Protein AF-A0AA51EP86-F1 (afdb_monomer)

Organism: NCBI:txid2823052

pLDDT: mean 79.82, std 19.87, range [25.95, 97.38]

Solvent-accessible surface area (backbone atoms only — not comparable to full-atom values): 17433 Å² total; per-residue (Å²): 117,102,74,40,82,78,56,56,79,73,58,92,72,87,81,91,79,86,80,82,91,76,90,83,86,83,76,76,84,73,65,80,90,56,87,48,70,68,58,53,51,51,50,51,43,49,57,48,50,49,53,50,56,49,59,77,41,32,66,65,36,54,75,68,70,50,86,77,87,75,84,53,70,68,63,64,53,72,52,47,60,60,34,53,50,54,54,34,61,76,40,40,89,84,28,48,86,55,44,58,62,43,51,53,46,37,46,72,77,40,43,40,77,57,44,67,71,78,66,61,57,66,68,73,80,59,85,76,84,69,78,84,59,93,61,85,85,45,75,65,57,51,50,58,22,52,75,34,28,65,85,40,46,64,56,30,42,50,54,40,53,32,52,61,73,47,56,46,76,78,46,46,87,48,46,68,66,58,35,59,45,53,64,56,56,57,40,92,68,39,54,69,67,48,37,42,43,50,39,53,43,51,52,46,42,44,45,42,44,40,65,58,50,45,43,50,42,48,53,44,35,41,63,68,82,79,80,76,65,75,94,75,78,67,48,72,66,55,34,40,76,40,34,68,59,62,71,59,39,47,75,56,38,85,76,33,68,47,57,33,53,52,49,52,52,48,34,52,28,27,47,42,40,25,53,51,48,53,56,48,51,50,54,75,53,63,83,74,75,77,80,125

Structure (mmCIF, N/CA/C/O backbone):
data_AF-A0AA51EP86-F1
#
_entry.id   AF-A0AA51EP86-F1
#
loop_
_atom_site.group_PDB
_atom_site.id
_atom_site.type_symbol
_atom_site.label_atom_id
_atom_site.label_alt_id
_atom_site.label_comp_id
_atom_site.label_asym_id
_atom_site.label_entity_id
_atom_site.label_seq_id
_atom_site.pdbx_PDB_ins_code
_atom_site.Cartn_x
_atom_site.Cartn_y
_atom_site.Cartn_z
_atom_site.occupancy
_atom_site.B_iso_or_equiv
_atom_site.auth_seq_id
_atom_site.auth_comp_id
_atom_site.auth_asym_id
_atom_site.auth_atom_id
_atom_site.pdbx_PDB_model_num
ATOM 1 N N . PHE A 1 1 ? 14.111 -9.275 3.106 1.00 39.66 1 PHE A N 1
ATOM 2 C CA . PHE A 1 1 ? 15.388 -8.956 3.770 1.00 39.66 1 PHE A CA 1
ATOM 3 C C . PHE A 1 1 ? 15.123 -8.524 5.219 1.00 39.66 1 PHE A C 1
ATOM 5 O O . PHE A 1 1 ? 14.351 -7.599 5.404 1.00 39.66 1 PHE A O 1
ATOM 12 N N . ARG A 1 2 ? 15.764 -9.108 6.254 1.00 25.95 2 ARG A N 1
ATOM 13 C CA . ARG A 1 2 ? 15.903 -8.406 7.565 1.00 25.95 2 ARG A CA 1
ATOM 14 C C . ARG A 1 2 ? 16.890 -7.220 7.482 1.00 25.95 2 ARG A C 1
ATOM 16 O O . ARG A 1 2 ? 16.994 -6.437 8.409 1.00 25.95 2 ARG A O 1
ATOM 23 N N . ASN A 1 3 ? 17.551 -7.108 6.324 1.00 31.75 3 ASN A N 1
ATOM 24 C CA . ASN A 1 3 ? 18.664 -6.231 5.977 1.00 31.75 3 ASN A CA 1
ATOM 25 C C . ASN A 1 3 ? 18.381 -5.481 4.659 1.00 31.75 3 ASN A C 1
ATOM 27 O O . ASN A 1 3 ? 19.202 -5.523 3.744 1.00 31.75 3 ASN A O 1
ATOM 31 N N . SER A 1 4 ? 17.190 -4.902 4.471 1.00 34.88 4 SER A N 1
ATOM 32 C CA . SER A 1 4 ? 16.985 -4.058 3.286 1.00 34.88 4 SER A CA 1
ATOM 33 C C . SER A 1 4 ? 17.733 -2.750 3.523 1.00 34.88 4 SER A C 1
ATOM 35 O O . SER A 1 4 ? 17.598 -2.147 4.584 1.00 34.88 4 SER A O 1
ATOM 37 N N . ILE A 1 5 ? 18.516 -2.310 2.545 1.00 41.78 5 ILE A N 1
ATOM 38 C CA . ILE A 1 5 ? 19.328 -1.077 2.552 1.00 41.78 5 ILE A CA 1
ATOM 39 C C . ILE A 1 5 ? 18.456 0.173 2.820 1.00 41.78 5 ILE A C 1
ATOM 41 O O . ILE A 1 5 ? 18.944 1.221 3.226 1.00 41.78 5 ILE A O 1
ATOM 45 N N . PHE A 1 6 ? 17.137 0.037 2.655 1.00 42.62 6 PHE A N 1
ATOM 46 C CA . PHE A 1 6 ? 16.134 1.045 2.985 1.00 42.62 6 PHE A CA 1
ATOM 47 C C . PHE A 1 6 ? 15.667 1.020 4.447 1.00 42.62 6 PHE A C 1
ATOM 49 O O . PHE A 1 6 ? 15.165 2.030 4.915 1.00 42.62 6 PHE A O 1
ATOM 56 N N . GLY A 1 7 ? 15.840 -0.092 5.170 1.00 40.03 7 GLY A N 1
ATOM 57 C CA . GLY A 1 7 ? 15.556 -0.210 6.605 1.00 40.03 7 GLY A CA 1
ATOM 58 C C . GLY A 1 7 ? 16.718 0.239 7.494 1.00 40.03 7 GLY A C 1
ATOM 59 O O . GLY A 1 7 ? 16.484 0.762 8.574 1.00 40.03 7 GLY A O 1
ATOM 60 N N . VAL A 1 8 ? 17.967 0.110 7.030 1.00 40.41 8 VAL A N 1
ATOM 61 C CA . VAL A 1 8 ? 19.151 0.498 7.827 1.00 40.41 8 VAL A CA 1
ATOM 62 C C . VAL A 1 8 ? 19.235 2.018 8.028 1.00 40.41 8 VAL A C 1
ATOM 64 O O . VAL A 1 8 ? 19.692 2.471 9.068 1.00 40.41 8 VAL A O 1
ATOM 67 N N . ASN A 1 9 ? 18.689 2.817 7.104 1.00 39.72 9 ASN A N 1
ATOM 68 C CA . ASN A 1 9 ? 18.570 4.272 7.285 1.00 39.72 9 ASN A CA 1
ATOM 69 C C . ASN A 1 9 ? 17.486 4.697 8.294 1.00 39.72 9 ASN A C 1
ATOM 71 O O . ASN A 1 9 ? 17.332 5.890 8.538 1.00 39.72 9 ASN A O 1
ATOM 75 N N . PHE A 1 10 ? 16.739 3.751 8.874 1.00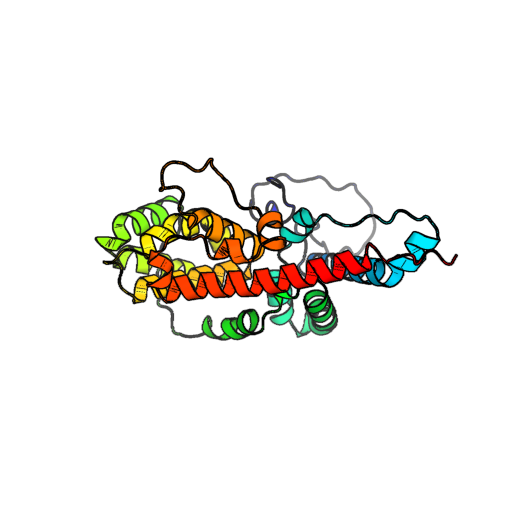 41.88 10 PHE A N 1
ATOM 76 C CA . PHE A 1 10 ? 15.786 4.020 9.955 1.00 41.88 10 PHE A CA 1
ATOM 77 C C . PHE A 1 10 ? 16.325 3.674 11.349 1.00 41.88 10 PHE A C 1
ATOM 79 O O . PHE A 1 10 ? 15.724 4.099 12.332 1.00 41.88 10 PHE A O 1
ATOM 86 N N . ASP A 1 11 ? 17.470 2.991 11.450 1.00 34.19 11 ASP A N 1
ATOM 87 C CA . ASP A 1 11 ? 18.153 2.726 12.719 1.00 34.19 11 ASP A CA 1
ATOM 88 C C . ASP A 1 11 ? 19.407 3.601 12.828 1.00 34.19 11 ASP A C 1
ATOM 90 O O . ASP A 1 11 ? 20.524 3.215 12.485 1.00 34.19 11 ASP A O 1
ATOM 94 N N . SER A 1 12 ? 19.232 4.813 13.350 1.00 36.53 12 SER A N 1
ATOM 95 C CA . SER A 1 12 ? 20.344 5.642 13.806 1.00 36.53 12 SER A CA 1
ATOM 96 C C . SER A 1 12 ? 20.943 5.059 15.092 1.00 36.53 12 SER A C 1
ATOM 98 O O . SER A 1 12 ? 20.634 5.526 16.187 1.00 36.53 12 SER A O 1
ATOM 100 N N . GLN A 1 13 ? 21.815 4.055 14.964 1.00 32.75 13 GLN A N 1
ATOM 101 C CA . GLN A 1 13 ? 22.846 3.746 15.961 1.00 32.75 13 GLN A CA 1
ATOM 102 C C . GLN A 1 13 ? 24.184 3.393 15.291 1.00 32.75 13 GLN A C 1
ATOM 104 O O . GLN A 1 13 ? 24.481 2.243 14.988 1.00 32.75 13 GLN A O 1
ATOM 109 N N . ASN A 1 14 ? 24.979 4.449 15.094 1.00 35.31 14 ASN A N 1
ATOM 110 C CA . ASN A 1 14 ? 26.441 4.539 15.142 1.00 35.31 14 ASN A CA 1
ATOM 111 C C . ASN A 1 14 ? 27.276 3.278 14.858 1.00 35.31 14 ASN A C 1
ATOM 113 O O . ASN A 1 14 ? 27.411 2.406 15.718 1.00 35.31 14 ASN A O 1
ATOM 117 N N . LYS A 1 15 ? 28.059 3.338 13.773 1.00 28.86 15 LYS A N 1
ATOM 118 C CA . LYS A 1 15 ? 29.499 3.020 13.802 1.00 28.86 15 LYS A CA 1
ATOM 119 C C . LYS A 1 15 ? 30.215 3.721 12.634 1.00 28.86 15 LYS A C 1
ATOM 121 O O . LYS A 1 15 ? 29.783 3.525 11.503 1.00 28.86 15 LYS A O 1
ATOM 126 N N . PRO A 1 16 ? 31.282 4.503 12.884 1.00 32.38 16 PRO A N 1
ATOM 127 C CA . PRO A 1 16 ? 31.972 5.234 11.829 1.00 32.38 16 PRO A CA 1
ATOM 128 C C . PRO A 1 16 ? 32.864 4.286 11.023 1.00 32.38 16 PRO A C 1
ATOM 130 O O . PRO A 1 16 ? 33.564 3.443 11.592 1.00 32.38 16 PRO A O 1
ATOM 133 N N . PHE A 1 17 ? 32.843 4.438 9.702 1.00 33.09 17 PHE A N 1
ATOM 134 C CA . PHE A 1 17 ? 33.783 3.790 8.792 1.00 33.09 17 PHE A CA 1
ATOM 135 C C . PHE A 1 17 ? 34.845 4.826 8.402 1.00 33.09 17 PHE A C 1
ATOM 137 O O . PHE A 1 17 ? 34.526 5.881 7.867 1.00 33.09 17 PHE A O 1
ATOM 144 N N . THR A 1 18 ? 36.112 4.559 8.711 1.00 31.05 18 THR A N 1
ATOM 145 C CA . THR A 1 18 ? 37.247 5.438 8.378 1.00 31.05 18 THR A CA 1
ATOM 146 C C . THR A 1 18 ? 37.455 5.527 6.859 1.00 31.05 18 THR A C 1
ATOM 148 O O . THR A 1 18 ? 37.637 4.472 6.240 1.00 31.05 18 THR A O 1
ATOM 151 N N . PRO A 1 19 ? 37.479 6.728 6.244 1.00 34.78 19 PRO A N 1
ATOM 152 C CA . PRO A 1 19 ? 37.836 6.878 4.841 1.00 34.78 19 PRO A CA 1
ATOM 153 C C . PRO A 1 19 ? 39.361 6.900 4.663 1.00 34.78 19 PRO A C 1
ATOM 155 O O . PRO A 1 19 ? 40.109 7.377 5.513 1.00 34.78 19 PRO A O 1
ATOM 158 N N . MET A 1 20 ? 39.802 6.337 3.541 1.00 34.44 20 MET A N 1
ATOM 159 C CA . MET A 1 20 ? 41.185 6.319 3.072 1.00 34.44 20 MET A CA 1
ATOM 160 C C . MET A 1 20 ? 41.547 7.706 2.520 1.00 34.44 20 MET A C 1
ATOM 162 O O . MET A 1 20 ? 40.785 8.267 1.736 1.00 34.44 20 MET A O 1
ATOM 166 N N . GLU A 1 21 ? 42.681 8.251 2.964 1.00 33.03 21 GLU A N 1
ATOM 167 C CA . GLU A 1 21 ? 43.171 9.589 2.617 1.00 33.03 21 GLU A CA 1
ATOM 168 C C . GLU A 1 21 ? 43.456 9.725 1.113 1.00 33.03 21 GLU A C 1
ATOM 170 O O . GLU A 1 21 ? 44.197 8.931 0.530 1.00 33.03 21 GLU A O 1
ATOM 175 N N . THR A 1 22 ? 42.907 10.772 0.497 1.00 33.88 22 THR A N 1
ATOM 176 C CA . THR A 1 22 ? 43.368 11.298 -0.792 1.00 33.88 22 THR A CA 1
ATOM 177 C C . THR A 1 22 ? 43.429 12.820 -0.708 1.00 33.88 22 THR A C 1
ATOM 179 O O . THR A 1 22 ? 42.400 13.467 -0.523 1.00 33.88 22 THR A O 1
ATOM 182 N N . ASP A 1 23 ? 44.643 13.356 -0.833 1.00 32.59 23 ASP A N 1
ATOM 183 C CA . ASP A 1 23 ? 44.966 14.784 -0.900 1.00 32.59 23 ASP A CA 1
ATOM 184 C C . ASP A 1 23 ? 44.356 15.472 -2.135 1.00 32.59 23 ASP A C 1
ATOM 186 O O . ASP A 1 23 ? 44.403 14.925 -3.239 1.00 32.59 23 ASP A O 1
ATOM 190 N N . GLY A 1 24 ? 43.902 16.723 -1.965 1.00 33.19 24 GLY A N 1
ATOM 191 C CA . GLY A 1 24 ? 43.860 17.716 -3.050 1.00 33.19 24 GLY A CA 1
ATOM 192 C C . GLY A 1 24 ? 42.510 18.378 -3.356 1.00 33.19 24 GLY A C 1
ATOM 193 O O . GLY A 1 24 ? 41.849 18.011 -4.318 1.00 33.19 24 GLY A O 1
ATOM 194 N N . ASP A 1 25 ? 42.196 19.414 -2.571 1.00 35.78 25 ASP A N 1
ATOM 195 C CA . ASP A 1 25 ? 41.440 20.646 -2.864 1.00 35.78 25 ASP A CA 1
ATOM 196 C C . ASP A 1 25 ? 40.011 20.631 -3.459 1.00 35.78 25 ASP A C 1
ATOM 198 O O . ASP A 1 25 ? 39.740 20.263 -4.601 1.00 35.78 25 ASP A O 1
ATOM 202 N N . SER A 1 26 ? 39.118 21.269 -2.682 1.00 40.50 26 SER A N 1
ATOM 203 C CA . SER A 1 26 ? 37.716 21.654 -2.943 1.00 40.50 26 SER A CA 1
ATOM 204 C C . SER A 1 26 ? 36.649 20.553 -2.861 1.00 40.50 26 SER A C 1
ATOM 206 O O . SER A 1 26 ? 35.668 20.552 -3.607 1.00 40.50 26 SER A O 1
ATOM 208 N N . SER A 1 27 ? 36.767 19.643 -1.892 1.00 34.41 27 SER A N 1
ATOM 209 C CA . SER A 1 27 ? 35.677 18.727 -1.554 1.00 34.41 27 SER A CA 1
ATOM 210 C C . SER A 1 27 ? 34.561 19.476 -0.821 1.00 34.41 27 SER A C 1
ATOM 212 O O . SER A 1 27 ? 34.662 19.831 0.350 1.00 34.41 27 SER A O 1
ATOM 214 N N . THR A 1 28 ? 33.448 19.703 -1.517 1.00 38.06 28 THR A N 1
ATOM 215 C CA . THR A 1 28 ? 32.155 19.740 -0.831 1.00 38.06 28 THR A CA 1
ATOM 216 C C . THR A 1 28 ? 32.044 18.414 -0.084 1.00 38.06 28 THR A C 1
ATOM 218 O O . THR A 1 28 ? 32.035 17.363 -0.720 1.00 38.06 28 THR A O 1
ATOM 221 N N . ASP A 1 29 ? 32.056 18.449 1.250 1.00 35.62 29 ASP A N 1
ATOM 222 C CA . ASP A 1 29 ? 31.910 17.261 2.094 1.00 35.62 29 ASP A CA 1
ATOM 223 C C . ASP A 1 29 ? 30.507 16.676 1.889 1.00 35.62 29 ASP A C 1
ATOM 225 O O . ASP A 1 29 ? 29.562 16.925 2.638 1.00 35.62 29 ASP A O 1
ATOM 229 N N . VAL A 1 30 ? 30.340 15.920 0.805 1.00 47.91 30 VAL A N 1
ATOM 230 C CA . VAL A 1 30 ? 29.177 15.074 0.589 1.00 47.91 30 VAL A CA 1
ATOM 231 C C . VAL A 1 30 ? 29.313 13.959 1.607 1.00 47.91 30 VAL A C 1
ATOM 233 O O . VAL A 1 30 ? 30.104 13.040 1.426 1.00 47.91 30 VAL A O 1
ATOM 236 N N . ASN A 1 31 ? 28.572 14.065 2.705 1.00 44.50 31 ASN A N 1
ATOM 237 C CA . ASN A 1 31 ? 28.502 13.016 3.707 1.00 44.50 31 ASN A CA 1
ATOM 238 C C . ASN A 1 31 ? 27.957 11.730 3.048 1.00 44.50 31 ASN A C 1
ATOM 240 O O . ASN A 1 31 ? 26.757 11.600 2.809 1.00 44.50 31 ASN A O 1
ATOM 244 N N . ILE A 1 32 ? 28.861 10.807 2.696 1.00 55.47 32 ILE A N 1
ATOM 245 C CA . ILE A 1 32 ? 28.579 9.550 1.977 1.00 55.47 32 ILE A CA 1
ATOM 246 C C . ILE A 1 32 ? 27.744 8.591 2.848 1.00 55.47 32 ILE A C 1
ATOM 248 O O . ILE A 1 32 ? 27.170 7.629 2.340 1.00 55.47 32 ILE A O 1
ATOM 252 N N . GLU A 1 33 ? 27.633 8.846 4.156 1.00 56.72 33 GLU A N 1
ATOM 253 C CA . GLU A 1 33 ? 26.958 7.943 5.091 1.00 56.72 33 GLU A CA 1
ATOM 254 C C . GLU A 1 33 ? 25.429 7.940 4.944 1.00 56.72 33 GLU A C 1
ATOM 256 O O . GLU A 1 33 ? 24.790 6.975 5.360 1.00 56.72 33 GLU A O 1
ATOM 261 N N . GLN A 1 34 ? 24.827 8.961 4.315 1.00 60.88 34 GLN A N 1
ATOM 262 C CA . GLN A 1 34 ? 23.384 8.994 4.059 1.00 60.88 34 GLN A CA 1
ATOM 263 C C . GLN A 1 34 ? 23.074 9.108 2.561 1.00 60.88 34 GLN A C 1
ATOM 265 O O . GLN A 1 34 ? 23.430 10.102 1.923 1.00 60.88 34 GLN A O 1
ATOM 270 N N . PRO A 1 35 ? 22.368 8.126 1.967 1.00 75.62 35 PRO A N 1
ATOM 271 C CA . PRO A 1 35 ? 22.015 8.186 0.558 1.00 75.62 35 PRO A CA 1
ATOM 272 C C . PRO A 1 35 ? 21.048 9.345 0.313 1.00 75.62 35 PRO A C 1
ATOM 274 O O . PRO A 1 35 ? 19.911 9.335 0.788 1.00 75.62 35 PRO A O 1
ATOM 277 N N . THR A 1 36 ? 21.488 10.332 -0.465 1.00 87.38 36 THR A N 1
ATOM 278 C CA . THR A 1 36 ? 20.674 11.490 -0.851 1.00 87.38 36 THR A CA 1
ATOM 279 C C . THR A 1 36 ? 19.445 11.068 -1.658 1.00 87.38 36 THR A C 1
ATOM 281 O O . THR A 1 36 ? 19.483 10.080 -2.395 1.00 87.38 36 THR A O 1
ATOM 284 N N . LEU A 1 37 ? 18.368 11.858 -1.603 1.00 87.06 37 LEU A N 1
ATOM 285 C CA . LEU A 1 37 ? 17.172 11.630 -2.424 1.00 87.06 37 LEU A CA 1
ATOM 286 C C . LEU A 1 37 ? 17.515 11.484 -3.917 1.00 87.06 37 LEU A C 1
ATOM 288 O O . LEU A 1 37 ? 17.005 10.584 -4.578 1.00 87.06 37 LEU A O 1
ATOM 292 N N . ALA A 1 38 ? 18.427 12.315 -4.428 1.00 89.31 38 ALA A N 1
ATOM 293 C CA . ALA A 1 38 ? 18.900 12.243 -5.806 1.00 89.31 38 ALA A CA 1
ATOM 294 C C . ALA A 1 38 ? 19.512 10.873 -6.143 1.00 89.31 38 ALA A C 1
ATOM 296 O O . ALA A 1 38 ? 19.149 10.272 -7.153 1.00 89.31 38 ALA A O 1
ATOM 297 N N . SER A 1 39 ? 20.393 10.342 -5.287 1.00 91.31 39 SER A N 1
ATOM 298 C CA . SER A 1 39 ? 21.011 9.028 -5.516 1.00 91.31 39 SER A CA 1
ATOM 299 C C . SER A 1 39 ? 19.982 7.892 -5.491 1.00 91.31 39 SER A C 1
ATOM 301 O O . SER A 1 39 ? 20.027 6.998 -6.336 1.00 91.31 39 SER A O 1
ATOM 303 N N . GLN A 1 40 ? 18.999 7.964 -4.589 1.00 91.25 40 GLN A N 1
ATOM 304 C CA . GLN A 1 40 ? 17.903 6.996 -4.513 1.00 91.25 40 GLN A CA 1
ATOM 305 C C . GLN A 1 40 ? 17.005 7.056 -5.758 1.00 91.25 40 GLN A C 1
ATOM 307 O O . GLN A 1 40 ? 16.678 6.017 -6.330 1.00 91.25 40 GLN A O 1
ATOM 312 N N . LEU A 1 41 ? 16.647 8.256 -6.224 1.00 91.19 41 LEU A N 1
ATOM 313 C CA . LEU A 1 41 ? 15.845 8.444 -7.436 1.00 91.19 41 LEU A CA 1
ATOM 314 C C . LEU A 1 41 ? 16.573 7.960 -8.692 1.00 91.19 41 LEU A C 1
ATOM 316 O O . LEU A 1 41 ? 15.965 7.294 -9.528 1.00 91.19 41 LEU A O 1
ATOM 320 N N . LEU A 1 42 ? 17.871 8.247 -8.815 1.00 92.81 42 LEU A N 1
ATOM 321 C CA . LEU A 1 42 ? 18.693 7.776 -9.931 1.00 92.81 42 LEU A CA 1
ATOM 322 C C . LEU A 1 42 ? 18.842 6.254 -9.924 1.00 92.81 42 LEU A C 1
ATOM 324 O O . LEU A 1 42 ? 18.771 5.632 -10.983 1.00 92.81 42 LEU A O 1
ATOM 328 N N . LEU A 1 43 ? 18.989 5.639 -8.747 1.00 92.62 43 LEU A N 1
ATOM 329 C CA . LEU A 1 43 ? 19.015 4.185 -8.619 1.00 92.62 43 LEU A CA 1
ATOM 330 C C . LEU A 1 43 ? 17.684 3.564 -9.060 1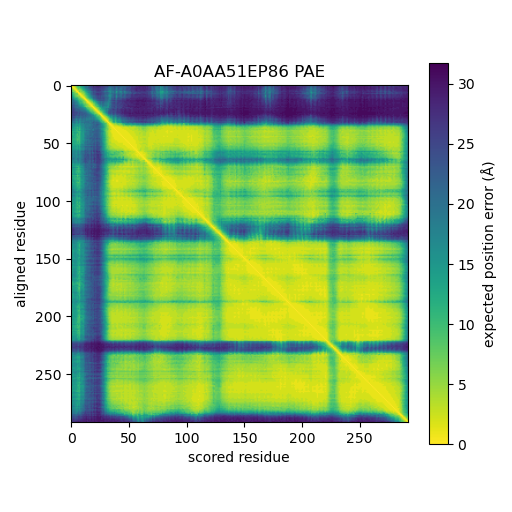.00 92.62 43 LEU A C 1
ATOM 332 O O . LEU A 1 43 ? 17.686 2.609 -9.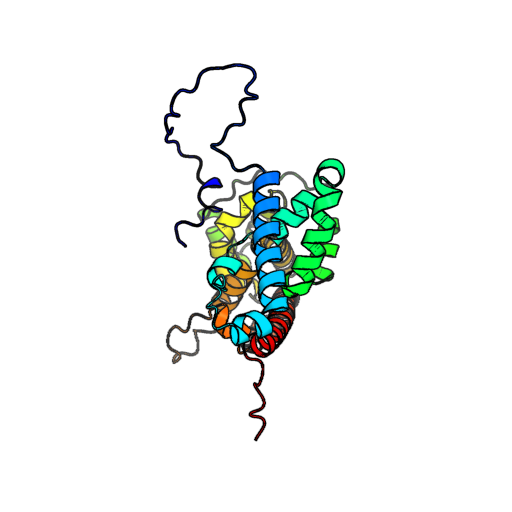834 1.00 92.62 43 LEU A O 1
ATOM 336 N N . ILE A 1 44 ? 16.548 4.110 -8.613 1.00 92.06 44 ILE A N 1
ATOM 337 C CA . ILE A 1 44 ? 15.228 3.648 -9.065 1.00 92.06 44 ILE A CA 1
ATOM 338 C C . ILE A 1 44 ? 15.087 3.826 -10.575 1.00 92.06 44 ILE A C 1
ATOM 340 O O . ILE A 1 44 ? 14.669 2.891 -11.254 1.00 92.06 44 ILE A O 1
ATOM 344 N N . TYR A 1 45 ? 15.479 4.980 -11.114 1.00 93.81 45 TYR A N 1
ATOM 345 C CA . TYR A 1 45 ? 15.443 5.229 -12.551 1.00 93.81 45 TYR A CA 1
ATOM 346 C C . TYR A 1 45 ? 16.251 4.184 -13.314 1.00 93.81 45 TYR A C 1
ATOM 348 O O . TYR A 1 45 ? 15.729 3.574 -14.240 1.00 93.81 45 TYR A O 1
ATOM 356 N N . TYR A 1 46 ? 17.482 3.917 -12.878 1.00 94.69 46 TYR A N 1
ATOM 357 C CA . TYR A 1 46 ? 18.336 2.893 -13.465 1.00 94.69 46 TYR A CA 1
ATOM 358 C C . TYR A 1 46 ? 17.682 1.507 -13.432 1.00 94.69 46 TYR A C 1
ATOM 360 O O . TYR A 1 46 ? 17.644 0.832 -14.456 1.00 94.69 46 TYR A O 1
ATOM 368 N N . LEU A 1 47 ? 17.141 1.085 -12.285 1.00 93.25 47 LEU A N 1
ATOM 369 C CA . LEU A 1 47 ? 16.518 -0.234 -12.139 1.00 93.25 47 LEU A CA 1
ATOM 370 C C . LEU A 1 47 ? 15.300 -0.395 -13.054 1.00 93.25 47 LEU A C 1
ATOM 372 O O . LEU A 1 47 ? 15.152 -1.427 -13.708 1.00 93.25 47 LEU A O 1
ATOM 376 N N . LEU A 1 48 ? 14.438 0.622 -13.113 1.00 91.56 48 LEU A N 1
ATOM 377 C CA . LEU A 1 48 ? 13.250 0.599 -13.963 1.00 91.56 48 LEU A CA 1
ATOM 378 C C . LEU A 1 48 ? 13.616 0.655 -15.447 1.00 91.56 48 LEU A C 1
ATOM 380 O O . LEU A 1 48 ? 13.092 -0.117 -16.241 1.00 91.56 48 LEU A O 1
ATOM 384 N N . PHE A 1 49 ? 14.544 1.536 -15.811 1.00 93.38 49 PHE A N 1
ATOM 385 C CA . PHE A 1 49 ? 15.009 1.684 -17.185 1.00 93.38 49 PHE A CA 1
ATOM 386 C C . PHE A 1 49 ? 15.742 0.431 -17.678 1.00 93.38 49 PHE A C 1
ATOM 388 O O . PHE A 1 49 ? 15.587 0.032 -18.828 1.00 93.38 49 PHE A O 1
ATOM 395 N N . TYR A 1 50 ? 16.501 -0.235 -16.804 1.00 92.75 50 TYR A N 1
ATOM 396 C CA . TYR A 1 50 ? 17.118 -1.520 -17.112 1.00 92.75 50 TYR A CA 1
ATOM 397 C C . TYR A 1 50 ? 16.072 -2.576 -17.477 1.00 92.75 50 TYR A C 1
ATOM 399 O O . TYR A 1 50 ? 16.237 -3.274 -18.476 1.00 92.75 50 TYR A O 1
ATOM 407 N N . GLU A 1 51 ? 14.993 -2.688 -16.696 1.00 89.19 51 GLU A N 1
ATOM 408 C CA . GLU A 1 51 ? 13.903 -3.622 -16.997 1.00 89.19 51 GLU A CA 1
ATOM 409 C C . GLU A 1 51 ? 13.192 -3.269 -18.314 1.00 89.19 51 GLU A C 1
ATOM 411 O O . GLU A 1 51 ? 12.889 -4.177 -19.088 1.00 89.19 51 GLU A O 1
ATOM 416 N N . ASP A 1 52 ? 13.004 -1.982 -18.616 1.00 90.69 52 ASP A N 1
ATOM 417 C CA . ASP A 1 52 ? 12.441 -1.509 -19.891 1.00 90.69 52 ASP A CA 1
ATOM 418 C C . ASP A 1 52 ? 13.289 -1.956 -21.087 1.00 90.69 52 ASP A C 1
ATOM 420 O O . ASP A 1 52 ? 12.817 -2.656 -21.987 1.00 90.69 52 ASP A O 1
ATOM 424 N N . VAL A 1 53 ? 14.587 -1.641 -21.053 1.00 90.69 53 VAL A N 1
ATOM 425 C CA . VAL A 1 53 ? 15.533 -1.996 -22.119 1.00 90.69 53 VAL A CA 1
ATOM 426 C C . VAL A 1 53 ? 15.671 -3.513 -22.249 1.00 90.69 53 VAL A C 1
ATOM 428 O O . VAL A 1 53 ? 15.723 -4.032 -23.369 1.00 90.69 53 VAL A O 1
ATOM 431 N N . ARG A 1 54 ? 15.709 -4.244 -21.127 1.00 88.31 54 ARG A N 1
ATOM 432 C CA . ARG A 1 54 ? 15.782 -5.711 -21.109 1.00 88.31 54 ARG A CA 1
ATOM 433 C C . ARG A 1 54 ? 14.571 -6.331 -21.802 1.00 88.31 54 ARG A C 1
ATOM 435 O O . ARG A 1 54 ? 14.753 -7.209 -22.644 1.00 88.31 54 ARG A O 1
ATOM 442 N N . LEU A 1 55 ? 13.360 -5.890 -21.455 1.00 85.12 55 LEU A N 1
ATOM 443 C CA . LEU A 1 55 ? 12.116 -6.425 -22.012 1.00 85.12 55 LEU A CA 1
ATOM 444 C C . LEU A 1 55 ? 11.963 -6.070 -23.494 1.00 85.12 55 LEU A C 1
ATOM 446 O O . LEU A 1 55 ? 11.635 -6.951 -24.291 1.00 85.12 55 LEU A O 1
ATOM 450 N N . ALA A 1 56 ? 12.280 -4.831 -23.881 1.00 87.44 56 ALA A N 1
ATOM 451 C CA . ALA A 1 56 ? 12.205 -4.375 -25.270 1.00 87.44 56 ALA A CA 1
ATOM 452 C C . ALA A 1 56 ? 13.148 -5.145 -26.214 1.00 87.44 56 ALA A C 1
ATOM 454 O O . ALA A 1 56 ? 12.828 -5.348 -27.382 1.00 87.44 56 ALA A O 1
ATOM 455 N N . ASN A 1 57 ? 14.298 -5.608 -25.711 1.00 86.62 57 ASN A N 1
ATOM 456 C CA . ASN A 1 57 ? 15.304 -6.332 -26.497 1.00 86.62 57 ASN A CA 1
ATOM 457 C C . ASN A 1 57 ? 15.302 -7.853 -26.256 1.00 86.62 57 ASN A C 1
ATOM 459 O O . ASN A 1 57 ? 16.191 -8.553 -26.747 1.00 86.62 57 ASN A O 1
ATOM 463 N N . SER A 1 58 ? 14.331 -8.372 -25.500 1.00 83.00 58 SER A N 1
ATOM 464 C CA . SER A 1 58 ? 14.261 -9.775 -25.061 1.00 83.00 58 SER A CA 1
ATOM 465 C C . SER A 1 58 ? 14.400 -10.774 -26.217 1.00 83.00 58 SER A C 1
ATOM 467 O O . SER A 1 58 ? 15.257 -11.656 -26.159 1.00 83.00 58 SER A O 1
ATOM 469 N N . ALA A 1 59 ? 13.651 -10.590 -27.308 1.00 80.94 59 ALA A N 1
ATOM 470 C CA . ALA A 1 59 ? 13.697 -11.458 -28.487 1.00 80.94 59 ALA A CA 1
ATOM 471 C C . ALA A 1 59 ? 15.098 -11.522 -29.128 1.00 80.94 59 ALA A C 1
ATOM 473 O O . ALA A 1 59 ? 15.628 -12.608 -29.369 1.00 80.94 59 ALA A O 1
ATOM 474 N N . THR A 1 60 ? 15.738 -10.369 -29.337 1.00 84.25 60 THR A N 1
ATOM 475 C CA . THR A 1 60 ? 17.088 -10.268 -29.917 1.00 84.25 60 THR A CA 1
ATOM 476 C C . THR A 1 60 ? 18.145 -10.894 -29.007 1.00 84.25 60 THR A C 1
ATOM 478 O O . THR A 1 60 ? 19.095 -11.523 -29.472 1.00 84.25 60 THR A O 1
ATOM 481 N N . LEU A 1 61 ? 18.000 -10.734 -27.692 1.00 83.00 61 LEU A N 1
ATOM 482 C CA . LEU A 1 61 ? 18.920 -11.296 -26.705 1.00 83.00 61 LEU A CA 1
ATOM 483 C C . LEU A 1 61 ? 18.820 -12.825 -26.642 1.00 83.00 61 LEU A C 1
ATOM 485 O O . LEU A 1 61 ? 19.854 -13.497 -26.609 1.00 83.00 61 LEU A O 1
ATOM 489 N N . ILE A 1 62 ? 17.595 -13.360 -26.689 1.00 80.94 62 ILE A N 1
ATOM 490 C CA . ILE A 1 62 ? 17.323 -14.802 -26.736 1.00 80.94 62 ILE A CA 1
ATOM 491 C C . ILE A 1 62 ? 17.860 -15.403 -28.040 1.00 80.94 62 ILE A C 1
ATOM 493 O O . ILE A 1 62 ? 18.564 -16.411 -27.991 1.00 80.94 62 ILE A O 1
ATOM 497 N N . ALA A 1 63 ? 17.609 -14.761 -29.187 1.00 81.69 63 ALA A N 1
ATOM 498 C CA . ALA A 1 63 ? 18.114 -15.204 -30.489 1.00 81.69 63 ALA A CA 1
ATOM 499 C C . ALA A 1 63 ? 19.653 -15.265 -30.539 1.00 81.69 63 ALA A C 1
ATOM 501 O O . ALA A 1 63 ? 20.222 -16.183 -31.121 1.00 81.69 63 ALA A O 1
ATOM 502 N N . ASN A 1 64 ? 20.333 -14.336 -29.860 1.00 84.19 64 ASN A N 1
ATOM 503 C CA . ASN A 1 64 ? 21.795 -14.307 -29.744 1.00 84.19 64 ASN A CA 1
ATOM 504 C C . ASN A 1 64 ? 22.357 -15.229 -28.642 1.00 84.19 64 ASN A C 1
ATOM 506 O O . ASN A 1 64 ? 23.543 -15.146 -28.315 1.00 84.19 64 ASN A O 1
ATOM 510 N N . GLY A 1 65 ? 21.524 -16.065 -28.011 1.00 77.00 65 GLY A N 1
ATOM 511 C CA . GLY A 1 65 ? 21.939 -16.999 -26.960 1.00 77.00 65 GLY A CA 1
ATOM 512 C C . GLY A 1 65 ? 22.436 -16.333 -25.670 1.00 77.00 65 GLY A C 1
ATOM 513 O O . GLY A 1 65 ? 23.081 -16.986 -24.846 1.00 77.00 65 GLY A O 1
ATOM 514 N N . ARG A 1 66 ? 22.166 -15.036 -25.464 1.00 79.88 66 ARG A N 1
ATOM 515 C CA . ARG A 1 66 ? 22.621 -14.303 -24.275 1.00 79.88 66 ARG A CA 1
ATOM 516 C C . ARG A 1 66 ? 21.657 -14.514 -23.113 1.00 79.88 66 ARG A C 1
ATOM 518 O O . ARG A 1 66 ? 20.489 -14.144 -23.176 1.00 79.88 66 ARG A O 1
ATOM 525 N N . LYS A 1 67 ? 22.172 -15.033 -21.996 1.00 76.38 67 LYS A N 1
ATOM 526 C CA . LYS A 1 67 ? 21.437 -15.079 -20.725 1.00 76.38 67 LYS A CA 1
ATOM 527 C C . LYS A 1 67 ? 21.481 -13.707 -20.058 1.00 76.38 67 LYS A C 1
ATOM 529 O O . LYS A 1 67 ? 22.509 -13.326 -19.500 1.00 76.38 67 LYS A O 1
ATOM 534 N N . VAL A 1 68 ? 20.376 -12.971 -20.110 1.00 80.25 68 VAL A N 1
ATOM 535 C CA . VAL A 1 68 ? 20.251 -11.682 -19.419 1.00 80.25 68 VAL A CA 1
ATOM 536 C C . VAL A 1 68 ? 19.691 -11.896 -18.019 1.00 80.25 68 VAL A C 1
ATOM 538 O O . VAL A 1 68 ? 18.761 -12.674 -17.824 1.00 80.25 68 VAL A O 1
ATOM 541 N N . LYS A 1 69 ? 20.307 -11.246 -17.030 1.00 84.38 69 LYS A N 1
ATOM 542 C CA . LYS A 1 69 ? 19.878 -11.323 -15.632 1.00 84.38 69 LYS A CA 1
ATOM 543 C C . LYS A 1 69 ? 18.654 -10.428 -15.437 1.00 84.38 69 LYS A C 1
ATOM 545 O O . LYS A 1 69 ? 18.608 -9.330 -15.972 1.00 84.38 69 LYS A O 1
ATOM 550 N N . SER A 1 70 ? 17.681 -10.888 -14.666 1.00 84.31 70 SER A N 1
ATOM 551 C CA . SER A 1 70 ? 16.528 -10.089 -14.250 1.00 84.31 70 SER A CA 1
ATOM 552 C C . SER A 1 70 ? 16.554 -9.910 -12.740 1.00 84.31 70 SER A C 1
ATOM 554 O O . SER A 1 70 ? 17.023 -10.792 -12.011 1.00 84.31 70 SER A O 1
ATOM 556 N N . TYR A 1 71 ? 16.028 -8.790 -12.255 1.00 87.25 71 TYR A N 1
ATOM 557 C CA . TYR A 1 71 ? 15.834 -8.621 -10.822 1.00 87.25 71 TYR A CA 1
ATOM 558 C C . TYR A 1 71 ? 14.680 -9.499 -10.333 1.00 87.25 71 TYR A C 1
ATOM 560 O O . TYR A 1 71 ? 13.700 -9.728 -11.043 1.00 87.25 71 TYR A O 1
ATOM 568 N N . SER A 1 72 ? 14.788 -10.012 -9.106 1.00 82.81 72 SER A N 1
ATOM 569 C CA . SER A 1 72 ? 13.692 -10.780 -8.521 1.00 82.81 72 SER A CA 1
ATOM 570 C C . SER A 1 72 ? 12.508 -9.864 -8.205 1.00 82.81 72 SER A C 1
ATOM 572 O O . SER A 1 72 ? 12.668 -8.711 -7.795 1.00 82.81 72 SER A O 1
ATOM 574 N N . THR A 1 73 ? 11.295 -10.392 -8.350 1.00 78.44 73 THR A N 1
ATOM 575 C CA . THR A 1 73 ? 10.060 -9.681 -7.983 1.00 78.44 73 THR A CA 1
ATOM 576 C C . THR A 1 73 ? 10.032 -9.328 -6.496 1.00 78.44 73 THR A C 1
ATOM 578 O O . THR A 1 73 ? 9.528 -8.266 -6.135 1.00 78.44 73 THR A O 1
ATOM 581 N N . ALA A 1 74 ? 10.626 -10.179 -5.652 1.00 77.69 74 ALA A N 1
ATOM 582 C CA . ALA A 1 74 ? 10.812 -9.941 -4.226 1.00 77.69 74 ALA A CA 1
ATOM 583 C C . ALA A 1 74 ? 11.718 -8.729 -3.960 1.00 77.69 74 ALA A C 1
ATOM 585 O O . ALA A 1 74 ? 11.333 -7.845 -3.205 1.00 77.69 74 ALA A O 1
ATOM 586 N N . PHE A 1 75 ? 12.870 -8.619 -4.628 1.00 84.75 75 PHE A N 1
ATOM 587 C CA . PHE A 1 75 ? 13.730 -7.440 -4.490 1.00 84.75 75 PHE A CA 1
ATOM 588 C C . PHE A 1 75 ? 13.004 -6.170 -4.935 1.00 84.75 75 PHE A C 1
ATOM 590 O O . PHE A 1 75 ? 12.935 -5.194 -4.192 1.00 84.75 75 PHE A O 1
ATOM 597 N N . LEU A 1 76 ? 12.383 -6.213 -6.118 1.00 84.38 76 LEU A N 1
ATOM 598 C CA . LEU A 1 76 ? 11.633 -5.075 -6.634 1.00 84.38 76 LEU A CA 1
ATOM 599 C C . LEU A 1 76 ? 10.486 -4.687 -5.700 1.00 84.38 76 LEU A C 1
ATOM 601 O O . LEU A 1 76 ? 10.145 -3.510 -5.690 1.00 84.38 76 LEU A O 1
ATOM 605 N N . SER A 1 77 ? 9.907 -5.632 -4.937 1.00 77.12 77 SER A N 1
ATOM 606 C CA . SER A 1 77 ? 8.810 -5.410 -3.980 1.00 77.12 77 SER A CA 1
ATOM 607 C C . SER A 1 77 ? 9.156 -4.516 -2.794 1.00 77.12 77 SER A C 1
ATOM 609 O O . SER A 1 77 ? 8.310 -3.732 -2.364 1.00 77.12 77 SER A O 1
ATOM 611 N N . GLU A 1 78 ? 10.405 -4.583 -2.337 1.00 83.44 78 GLU A N 1
ATOM 612 C CA . GLU A 1 78 ? 10.894 -3.875 -1.151 1.00 83.44 78 GLU A CA 1
ATOM 613 C C . GLU A 1 78 ? 11.265 -2.410 -1.433 1.00 83.44 78 GLU A C 1
ATOM 615 O O . GLU A 1 78 ? 11.534 -1.647 -0.509 1.00 83.44 78 GLU A O 1
ATOM 620 N N . LEU A 1 79 ? 11.277 -1.999 -2.703 1.00 86.62 79 LEU A N 1
ATOM 621 C CA . LEU A 1 79 ? 11.645 -0.642 -3.092 1.00 86.62 79 LEU A CA 1
ATOM 622 C C . LEU A 1 79 ? 10.523 0.362 -2.745 1.00 86.62 79 LEU A C 1
ATOM 624 O O . LEU A 1 79 ? 9.378 0.151 -3.172 1.00 86.62 79 LEU A O 1
ATOM 628 N N . PRO A 1 80 ? 10.833 1.490 -2.070 1.00 86.50 80 PRO A N 1
ATOM 629 C CA . PRO A 1 80 ? 9.870 2.539 -1.723 1.00 86.50 80 PRO A CA 1
ATOM 630 C C . PRO A 1 80 ? 9.584 3.468 -2.917 1.00 86.50 80 PRO A C 1
ATOM 632 O O . PRO A 1 80 ? 9.702 4.687 -2.829 1.00 86.50 80 PRO A O 1
ATOM 635 N N . ILE A 1 81 ? 9.227 2.891 -4.071 1.00 88.94 81 ILE A N 1
ATOM 636 C CA . ILE A 1 81 ? 9.120 3.623 -5.345 1.00 88.94 81 ILE A CA 1
ATOM 637 C C . ILE A 1 81 ? 8.093 4.762 -5.251 1.00 88.94 81 ILE A C 1
ATOM 639 O O . ILE A 1 81 ? 8.374 5.878 -5.684 1.00 88.94 81 ILE A O 1
ATOM 643 N N . LYS A 1 82 ? 6.925 4.492 -4.648 1.00 86.19 82 LYS A N 1
ATOM 644 C CA . LYS A 1 82 ? 5.843 5.476 -4.484 1.00 86.19 82 LYS A CA 1
ATOM 645 C C . LYS A 1 82 ? 6.282 6.649 -3.602 1.00 86.19 82 LYS A C 1
ATOM 647 O O . LYS A 1 82 ? 6.149 7.798 -4.005 1.00 86.19 82 LYS A O 1
ATOM 652 N N . TYR A 1 83 ? 6.888 6.352 -2.454 1.00 86.44 83 TYR A N 1
ATOM 653 C CA . TYR A 1 83 ? 7.410 7.361 -1.534 1.00 86.44 83 TYR A CA 1
ATOM 654 C C . TYR A 1 83 ? 8.446 8.281 -2.193 1.00 86.44 83 TYR A C 1
ATOM 656 O O . TYR A 1 83 ? 8.343 9.502 -2.096 1.00 86.44 83 TYR A O 1
ATOM 664 N N . LEU A 1 84 ? 9.423 7.704 -2.901 1.00 88.81 84 LEU A N 1
ATOM 665 C CA . LEU A 1 84 ? 10.473 8.482 -3.562 1.00 88.81 84 LEU A CA 1
ATOM 666 C C . LEU A 1 84 ? 9.903 9.383 -4.655 1.00 88.81 84 LEU A C 1
ATOM 668 O O . LEU A 1 84 ? 10.282 10.548 -4.753 1.00 88.81 84 LEU A O 1
ATOM 672 N N . LEU A 1 85 ? 8.951 8.872 -5.436 1.00 88.19 85 LEU A N 1
ATOM 673 C CA . LEU A 1 85 ? 8.252 9.669 -6.436 1.00 88.19 85 LEU A CA 1
ATOM 674 C C . LEU A 1 85 ? 7.429 10.804 -5.820 1.00 88.19 85 LEU A C 1
ATOM 676 O O . LEU A 1 85 ? 7.469 11.910 -6.350 1.00 88.19 85 LEU A O 1
ATOM 680 N N . HIS A 1 86 ? 6.732 10.570 -4.705 1.00 85.19 86 HIS A N 1
ATOM 681 C CA . HIS A 1 86 ? 6.014 11.633 -3.994 1.00 85.19 86 HIS A CA 1
ATOM 682 C C . HIS A 1 86 ? 6.976 12.718 -3.500 1.00 85.19 86 HIS A C 1
ATOM 684 O O . HIS A 1 86 ? 6.679 13.908 -3.593 1.00 85.19 86 HIS A O 1
ATOM 690 N N . GLN A 1 87 ? 8.154 12.333 -3.005 1.00 85.44 87 GLN A N 1
ATOM 691 C CA . GLN A 1 87 ? 9.156 13.307 -2.586 1.00 85.44 87 GLN A CA 1
ATOM 692 C C . GLN A 1 87 ? 9.719 14.099 -3.777 1.00 85.44 87 GLN A C 1
ATOM 694 O O . GLN A 1 87 ? 9.891 15.311 -3.673 1.00 85.44 87 GLN A O 1
ATOM 699 N N . ALA A 1 88 ? 9.942 13.443 -4.919 1.00 87.06 88 ALA A N 1
ATOM 700 C CA . ALA A 1 88 ? 10.357 14.110 -6.152 1.00 87.06 88 ALA A CA 1
ATOM 701 C C . ALA A 1 88 ? 9.282 15.080 -6.677 1.00 87.06 88 ALA A C 1
ATOM 703 O O . ALA A 1 88 ? 9.616 16.166 -7.135 1.00 87.06 88 ALA A O 1
ATOM 704 N N . GLN A 1 89 ? 8.000 14.717 -6.558 1.00 87.12 89 GLN A N 1
ATOM 705 C CA . GLN A 1 89 ? 6.868 15.567 -6.938 1.00 87.12 89 GLN A CA 1
ATOM 706 C C . GLN A 1 89 ? 6.775 16.832 -6.072 1.00 87.12 89 GLN A C 1
ATOM 708 O O . GLN A 1 89 ? 6.444 17.903 -6.578 1.00 87.12 89 GLN A O 1
ATOM 713 N N . LYS A 1 90 ? 7.063 16.725 -4.766 1.00 85.88 90 LYS A N 1
ATOM 714 C CA . LYS A 1 90 ? 7.081 17.878 -3.848 1.00 85.88 90 LYS A CA 1
ATOM 715 C C . LYS A 1 90 ? 8.193 18.873 -4.174 1.00 85.88 90 LYS A C 1
ATOM 717 O O . LYS A 1 90 ? 7.998 20.070 -3.994 1.00 85.88 90 LYS A O 1
ATOM 722 N N . ASP A 1 91 ? 9.332 18.389 -4.663 1.00 86.56 91 ASP A N 1
ATOM 723 C CA . ASP A 1 91 ? 10.478 19.207 -5.069 1.00 86.56 91 ASP A CA 1
ATOM 724 C C . ASP A 1 91 ? 10.647 19.210 -6.600 1.00 86.56 91 ASP A C 1
ATOM 726 O O . ASP A 1 91 ? 11.663 18.803 -7.174 1.00 86.56 91 ASP A O 1
ATOM 730 N N . GLN A 1 92 ? 9.599 19.676 -7.284 1.00 86.50 92 GLN A N 1
ATOM 731 C CA . GLN A 1 92 ? 9.542 19.694 -8.746 1.00 86.50 92 GLN A CA 1
ATOM 732 C C . GLN A 1 92 ? 10.617 20.596 -9.378 1.00 86.50 92 GLN A C 1
ATOM 734 O O . GLN A 1 92 ? 11.026 20.356 -10.515 1.00 86.50 92 GLN A O 1
ATOM 739 N N . MET A 1 93 ? 11.098 21.611 -8.650 1.00 88.50 93 MET A N 1
ATOM 740 C CA . MET A 1 93 ? 12.156 22.512 -9.121 1.00 88.50 93 MET A CA 1
ATOM 741 C C . MET A 1 93 ? 13.485 21.776 -9.309 1.00 88.50 93 MET A C 1
ATOM 743 O O . MET A 1 93 ? 14.177 22.017 -10.297 1.00 88.50 93 MET A O 1
ATOM 747 N N . SER A 1 94 ? 13.814 20.854 -8.403 1.00 88.38 94 SER A N 1
ATOM 748 C CA . SER A 1 94 ? 15.070 20.100 -8.446 1.00 88.38 94 SER A CA 1
ATOM 749 C C . SER A 1 94 ? 14.958 18.814 -9.271 1.00 88.38 94 SER A C 1
ATOM 751 O O . SER A 1 94 ? 15.918 18.417 -9.931 1.00 88.38 94 SER A O 1
ATOM 753 N N . TYR A 1 95 ? 13.789 18.157 -9.266 1.00 90.50 95 TYR A N 1
ATOM 754 C CA . TYR A 1 95 ? 13.622 16.809 -9.835 1.00 90.50 95 TYR A CA 1
ATOM 755 C C . TYR A 1 95 ? 12.650 16.713 -11.014 1.00 90.50 95 TYR A C 1
ATOM 757 O O . TYR A 1 95 ? 12.431 15.612 -11.524 1.00 90.50 95 TYR A O 1
ATOM 765 N N . GLY A 1 96 ? 12.091 17.823 -11.503 1.00 87.06 96 GLY A N 1
ATOM 766 C CA . GLY A 1 96 ? 11.052 17.795 -12.539 1.00 87.06 96 GLY A CA 1
ATOM 767 C C . GLY A 1 96 ? 11.460 17.077 -13.831 1.00 87.06 96 GLY A C 1
ATOM 768 O O . GLY A 1 96 ? 10.648 16.366 -14.425 1.00 87.06 96 GLY A O 1
ATOM 769 N N . GLY A 1 97 ? 12.736 17.180 -14.225 1.00 89.06 97 GLY A N 1
ATOM 770 C CA . GLY A 1 97 ? 13.282 16.470 -15.387 1.00 89.06 97 GLY A CA 1
ATOM 771 C C . GLY A 1 97 ? 13.365 14.948 -15.212 1.00 89.06 97 GLY A C 1
ATOM 772 O O . GLY A 1 97 ? 13.259 14.216 -16.192 1.00 89.06 97 GLY A O 1
ATOM 773 N N . LEU A 1 98 ? 13.512 14.462 -13.975 1.00 90.62 98 LEU A N 1
ATOM 774 C CA . LEU A 1 98 ? 13.589 13.034 -13.652 1.00 90.62 98 LEU A CA 1
ATOM 775 C C . LEU A 1 98 ? 12.212 12.441 -13.317 1.00 90.62 98 LEU A C 1
ATOM 777 O O . LEU A 1 98 ? 11.954 11.272 -13.607 1.00 90.62 98 LEU A O 1
ATOM 781 N N . PHE A 1 99 ? 11.314 13.251 -12.751 1.00 89.44 99 PHE A N 1
ATOM 782 C CA . PHE A 1 99 ? 9.983 12.830 -12.319 1.00 89.44 99 PHE A CA 1
ATOM 783 C C . PHE A 1 99 ? 9.146 12.247 -13.463 1.00 89.44 99 PHE A C 1
ATOM 785 O O . PHE A 1 99 ? 8.627 11.141 -13.341 1.00 89.44 99 PHE A O 1
ATOM 792 N N . SER A 1 100 ? 9.042 12.955 -14.592 1.00 89.56 100 SER A N 1
ATOM 793 C CA . SER A 1 100 ? 8.210 12.513 -15.722 1.00 89.56 100 SER A CA 1
ATOM 794 C C . SER A 1 100 ? 8.685 11.177 -16.331 1.00 89.56 100 SER A C 1
ATOM 796 O O . SER A 1 100 ? 7.873 10.249 -16.436 1.00 89.56 100 SER A O 1
ATOM 798 N N . PRO A 1 101 ? 9.986 10.991 -16.646 1.00 91.94 101 PRO A N 1
ATOM 799 C CA . PRO A 1 101 ? 10.510 9.692 -17.069 1.00 91.94 101 PRO A CA 1
ATOM 800 C C . PRO A 1 101 ? 10.280 8.572 -16.050 1.00 91.94 101 PRO A C 1
ATOM 802 O O . PRO A 1 101 ? 9.896 7.469 -16.443 1.00 91.94 101 PRO A O 1
ATOM 805 N N . LEU A 1 102 ? 10.478 8.843 -14.756 1.00 91.75 102 LEU A N 1
ATOM 806 C CA . LEU A 1 102 ? 10.243 7.868 -13.690 1.00 91.75 102 LEU A CA 1
ATOM 807 C C . LEU A 1 102 ? 8.772 7.466 -13.581 1.00 91.75 102 LEU A C 1
ATOM 809 O O . LEU A 1 102 ? 8.477 6.279 -13.472 1.00 91.75 102 LEU A O 1
ATOM 813 N N . LEU A 1 103 ? 7.851 8.429 -13.636 1.00 90.62 103 LEU A N 1
ATOM 814 C CA . LEU A 1 103 ? 6.416 8.166 -13.579 1.00 90.62 103 LEU A CA 1
ATOM 815 C C . LEU A 1 103 ? 5.965 7.325 -14.776 1.00 90.62 103 LEU A C 1
ATOM 817 O O . LEU A 1 103 ? 5.201 6.374 -14.611 1.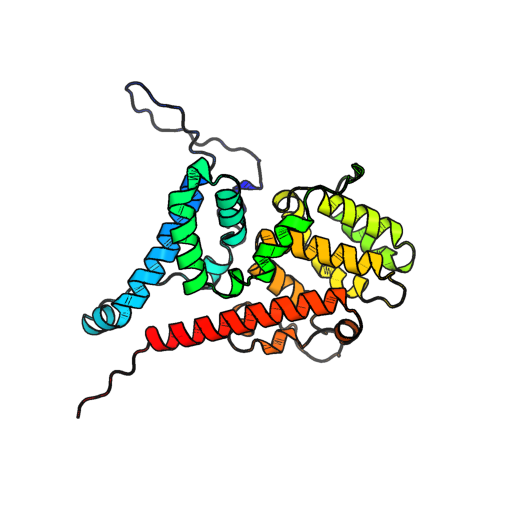00 90.62 103 LEU A O 1
ATOM 821 N N . ARG A 1 104 ? 6.489 7.620 -15.972 1.00 91.44 104 ARG A N 1
ATOM 822 C CA . ARG A 1 104 ? 6.244 6.810 -17.169 1.00 91.44 104 ARG A CA 1
ATOM 823 C C . ARG A 1 104 ? 6.733 5.373 -16.980 1.00 91.44 104 ARG A C 1
ATOM 825 O O . ARG A 1 104 ? 5.978 4.441 -17.232 1.00 91.44 104 ARG A O 1
ATOM 832 N N . LEU A 1 105 ? 7.969 5.190 -16.512 1.00 92.06 105 LEU A N 1
ATOM 833 C CA . LEU A 1 105 ? 8.530 3.861 -16.247 1.00 92.06 105 LEU A CA 1
ATOM 834 C C . LEU A 1 105 ? 7.733 3.104 -15.171 1.00 92.06 105 LEU A C 1
ATOM 836 O O . LEU A 1 105 ? 7.501 1.902 -15.307 1.00 92.06 105 LEU A O 1
ATOM 840 N N . LEU A 1 106 ? 7.267 3.799 -14.128 1.00 90.69 106 LEU A N 1
ATOM 841 C CA . LEU A 1 106 ? 6.390 3.223 -13.110 1.00 90.69 106 LEU A CA 1
ATOM 842 C C . LEU A 1 106 ? 5.083 2.724 -13.728 1.00 90.69 106 LEU A C 1
ATOM 844 O O . LEU A 1 106 ? 4.716 1.576 -13.500 1.00 90.69 106 LEU A O 1
ATOM 848 N N . ALA A 1 107 ? 4.403 3.561 -14.512 1.00 89.69 107 ALA A N 1
ATOM 849 C CA . ALA A 1 107 ? 3.134 3.204 -15.139 1.00 89.69 107 ALA A CA 1
ATOM 850 C C . ALA A 1 107 ? 3.273 1.990 -16.077 1.00 89.69 107 ALA A C 1
ATOM 852 O O . ALA A 1 107 ? 2.372 1.154 -16.144 1.00 89.69 107 ALA A O 1
ATOM 853 N N . THR A 1 108 ? 4.420 1.851 -16.748 1.00 88.38 108 THR A N 1
ATOM 854 C CA . THR A 1 108 ? 4.722 0.700 -17.610 1.00 88.38 108 THR A CA 1
ATOM 855 C C . THR A 1 108 ? 5.006 -0.577 -16.809 1.00 88.38 108 THR A C 1
ATOM 857 O O . THR A 1 108 ? 4.419 -1.627 -17.081 1.00 88.38 108 THR A O 1
ATOM 860 N N . HIS A 1 109 ? 5.901 -0.528 -15.815 1.00 87.62 109 HIS A N 1
ATOM 861 C CA . HIS A 1 109 ? 6.399 -1.739 -15.137 1.00 87.62 109 HIS A CA 1
ATOM 862 C C . HIS A 1 109 ? 5.628 -2.130 -13.876 1.00 87.62 109 HIS A C 1
ATOM 864 O O . HIS A 1 109 ? 5.593 -3.309 -13.508 1.00 87.62 109 HIS A O 1
ATOM 870 N N . PHE A 1 110 ? 5.015 -1.157 -13.211 1.00 89.19 110 PHE A N 1
ATOM 871 C CA . PHE A 1 110 ? 4.282 -1.315 -11.960 1.00 89.19 110 PHE A CA 1
ATOM 872 C C . PHE A 1 110 ? 2.955 -0.540 -11.996 1.00 89.19 110 PHE A C 1
ATOM 874 O O . PHE A 1 110 ? 2.728 0.309 -11.130 1.00 89.19 110 PHE A O 1
ATOM 881 N N . PRO A 1 111 ? 2.045 -0.840 -12.945 1.00 88.56 111 PRO A N 1
ATOM 882 C CA . PRO A 1 111 ? 0.768 -0.132 -13.070 1.00 88.56 111 PRO A CA 1
ATOM 883 C C . PRO A 1 111 ? -0.076 -0.169 -11.788 1.00 88.56 111 PRO A C 1
ATOM 885 O O . PRO A 1 111 ? -0.842 0.746 -11.509 1.00 88.56 111 PRO A O 1
ATOM 888 N N . GLN A 1 112 ? 0.102 -1.199 -10.958 1.00 88.94 112 GLN A N 1
ATOM 889 C CA . GLN A 1 112 ? -0.542 -1.307 -9.651 1.00 88.94 112 GLN A CA 1
ATOM 890 C C . GLN A 1 112 ? -0.123 -0.229 -8.638 1.00 88.94 112 GLN A C 1
ATOM 892 O O . GLN A 1 112 ? -0.794 -0.059 -7.631 1.00 88.94 112 GLN A O 1
ATOM 897 N N . LEU A 1 113 ? 1.001 0.461 -8.858 1.00 87.50 113 LEU A N 1
ATOM 898 C CA . LEU A 1 113 ? 1.477 1.569 -8.018 1.00 87.50 113 LEU A CA 1
ATOM 899 C C . LEU A 1 113 ? 1.086 2.943 -8.587 1.00 87.50 113 LEU A C 1
ATOM 901 O O . LEU A 1 113 ? 1.284 3.962 -7.925 1.00 87.50 113 LEU A O 1
ATOM 905 N N . SER A 1 114 ? 0.547 2.979 -9.807 1.00 82.94 114 SER A N 1
ATOM 906 C CA . SER A 1 114 ? 0.155 4.192 -10.529 1.00 82.94 114 SER A CA 1
ATOM 907 C C . SER A 1 114 ? -1.365 4.307 -10.696 1.00 82.94 114 SER A C 1
ATOM 909 O O . SER A 1 114 ? -1.830 4.881 -11.679 1.00 82.94 114 SER A O 1
ATOM 911 N N . LEU A 1 115 ? -2.149 3.723 -9.783 1.00 82.00 115 LEU A N 1
ATOM 912 C CA . LEU A 1 115 ? -3.605 3.888 -9.777 1.00 82.00 115 LEU A CA 1
ATOM 913 C C . LEU A 1 115 ? -3.949 5.355 -9.491 1.00 82.00 115 LEU A C 1
ATOM 915 O O . LEU A 1 115 ? -3.372 5.952 -8.592 1.00 82.00 115 LEU A O 1
ATOM 919 N N . VAL A 1 116 ? -4.877 5.954 -10.236 1.00 73.62 116 VAL A N 1
ATOM 920 C CA . VAL A 1 116 ? -5.153 7.404 -10.144 1.00 73.62 116 VAL A CA 1
ATOM 921 C C . VAL A 1 116 ? -5.606 7.809 -8.738 1.00 73.62 116 VAL A C 1
ATOM 923 O O . VAL A 1 116 ? -5.105 8.789 -8.184 1.00 73.62 116 VAL A O 1
ATOM 926 N N . ASP A 1 117 ? -6.468 7.002 -8.119 1.00 70.00 117 ASP A N 1
ATOM 927 C CA . ASP A 1 117 ? -6.965 7.232 -6.756 1.00 70.00 117 ASP A CA 1
ATOM 928 C C . ASP A 1 117 ? -5.831 7.266 -5.720 1.00 70.00 117 ASP A C 1
ATOM 930 O O . ASP A 1 117 ? -5.896 7.976 -4.720 1.00 70.00 117 ASP A O 1
ATOM 934 N N . ASP A 1 118 ? -4.737 6.549 -5.988 1.00 69.50 118 ASP A N 1
ATOM 935 C CA . ASP A 1 118 ? -3.550 6.514 -5.139 1.00 69.50 118 ASP A CA 1
ATOM 936 C C . ASP A 1 118 ? -2.723 7.795 -5.129 1.00 69.50 118 ASP A C 1
ATOM 938 O O . ASP A 1 118 ? -1.909 7.953 -4.216 1.00 69.50 118 ASP A O 1
ATOM 942 N N . TRP A 1 119 ? -2.942 8.673 -6.104 1.00 68.94 119 TRP A N 1
ATOM 943 C CA . TRP A 1 119 ? -2.212 9.924 -6.296 1.00 68.94 119 TRP A CA 1
ATOM 944 C C . TRP A 1 119 ? -3.102 11.158 -6.106 1.00 68.94 119 TRP A C 1
ATOM 946 O O . TRP A 1 119 ? -2.592 12.241 -5.827 1.00 68.94 119 TRP A O 1
ATOM 956 N N . MET A 1 120 ? -4.429 11.014 -6.215 1.00 63.78 120 MET A N 1
ATOM 957 C CA . MET A 1 120 ? -5.375 12.099 -5.919 1.00 63.78 120 MET A CA 1
ATOM 958 C C . MET A 1 120 ? -5.630 12.285 -4.414 1.00 63.78 120 MET A C 1
ATOM 960 O O . MET A 1 120 ? -5.862 13.412 -3.976 1.00 63.78 120 MET A O 1
ATOM 964 N N . ASP A 1 121 ? -5.541 11.215 -3.614 1.00 58.16 121 ASP A N 1
ATOM 965 C CA . ASP A 1 121 ? -5.830 11.241 -2.168 1.00 58.16 121 ASP A CA 1
ATOM 966 C C . ASP A 1 121 ? -4.828 12.088 -1.345 1.00 58.16 121 ASP A C 1
ATOM 968 O O . ASP A 1 121 ? -5.130 12.497 -0.221 1.00 58.16 121 ASP A O 1
ATOM 972 N N . ASP A 1 122 ? -3.651 12.405 -1.893 1.00 55.12 122 ASP A N 1
ATOM 973 C CA . ASP A 1 122 ? -2.581 13.122 -1.184 1.00 55.12 122 ASP A CA 1
ATOM 974 C C . ASP A 1 122 ? -2.935 14.580 -0.831 1.00 55.12 122 ASP A C 1
ATOM 976 O O . ASP A 1 122 ? -2.389 15.132 0.127 1.00 55.12 122 ASP A O 1
ATOM 980 N N . GLN A 1 123 ? -3.899 15.189 -1.532 1.00 48.47 123 GLN A N 1
ATOM 981 C CA . GLN A 1 123 ? -4.374 16.548 -1.231 1.00 48.47 123 GLN A CA 1
ATOM 982 C C . GLN A 1 123 ? -5.330 16.612 -0.029 1.00 48.47 123 GLN A C 1
ATOM 984 O O . GLN A 1 123 ? -5.575 17.691 0.500 1.00 48.47 123 GLN A O 1
ATOM 989 N N . VAL A 1 124 ? -5.845 15.474 0.449 1.00 47.62 124 VAL A N 1
ATOM 990 C CA . VAL A 1 124 ? -6.809 15.425 1.567 1.00 47.62 124 VAL A CA 1
ATOM 991 C C . VAL A 1 124 ? -6.104 15.442 2.931 1.00 47.62 124 VAL A C 1
ATOM 993 O O . VAL A 1 124 ? -6.705 15.748 3.960 1.00 47.62 124 VAL A O 1
ATOM 996 N N . PHE A 1 125 ? -4.802 15.142 2.971 1.00 51.75 125 PHE A N 1
ATOM 997 C CA . PHE A 1 125 ? -4.048 15.087 4.225 1.00 51.75 125 PHE A CA 1
ATOM 998 C C . PHE A 1 125 ? -3.408 16.422 4.640 1.00 51.75 125 PHE A C 1
ATOM 1000 O O . PHE A 1 125 ? -2.831 16.475 5.730 1.00 51.75 125 PHE A O 1
ATOM 1007 N N . GLY A 1 126 ? -3.503 17.463 3.808 1.00 45.91 126 GLY A N 1
ATOM 1008 C CA . GLY A 1 126 ? -3.059 18.825 4.108 1.00 45.91 126 GLY A CA 1
ATOM 1009 C C . GLY A 1 126 ? -4.216 19.723 4.563 1.00 45.91 126 GLY A C 1
ATOM 1010 O O . GLY A 1 126 ? -5.308 19.657 4.017 1.00 45.91 126 GLY A O 1
ATOM 1011 N N . ASP A 1 127 ? -3.956 20.567 5.558 1.00 43.72 127 ASP A N 1
ATOM 1012 C CA . ASP A 1 127 ? -4.693 21.800 5.896 1.00 43.72 127 ASP A CA 1
ATOM 1013 C C . ASP A 1 127 ? -5.955 21.822 6.770 1.00 43.72 127 ASP A C 1
ATOM 1015 O O . ASP A 1 127 ? -6.345 22.911 7.193 1.00 43.72 127 ASP A O 1
ATOM 1019 N N . THR A 1 128 ? -6.544 20.715 7.226 1.00 45.72 128 THR A N 1
ATOM 1020 C CA . THR A 1 128 ? -7.579 20.840 8.278 1.00 45.72 128 THR A CA 1
ATOM 1021 C C . THR A 1 128 ? -6.946 20.881 9.665 1.00 45.72 128 THR A C 1
ATOM 1023 O O . THR A 1 128 ? -6.799 19.828 10.278 1.00 45.72 128 THR A O 1
ATOM 1026 N N . SER A 1 129 ? -6.551 22.072 10.131 1.00 44.84 129 SER A N 1
ATOM 1027 C CA . SER A 1 129 ? -6.341 22.486 11.538 1.00 44.84 129 SER A CA 1
ATOM 1028 C C . SER A 1 129 ? -6.277 21.334 12.555 1.00 44.84 129 SER A C 1
ATOM 1030 O O . SER A 1 129 ? -7.159 21.168 13.400 1.00 44.84 129 SER A O 1
ATOM 1032 N N . ARG A 1 130 ? -5.258 20.475 12.453 1.00 56.25 130 ARG A N 1
ATOM 1033 C CA . ARG A 1 130 ? -5.170 19.294 13.308 1.00 56.25 130 ARG A CA 1
ATOM 1034 C C . ARG A 1 130 ? -4.666 19.775 14.652 1.00 56.25 130 ARG A C 1
ATOM 1036 O O . ARG A 1 130 ? -3.503 20.144 14.767 1.00 56.25 130 ARG A O 1
ATOM 1043 N N . HIS A 1 131 ? -5.538 19.802 15.659 1.00 53.88 131 HIS A N 1
ATOM 1044 C CA . HIS A 1 131 ? -5.095 19.963 17.040 1.00 53.88 131 HIS A CA 1
ATOM 1045 C C . HIS A 1 131 ? -3.944 18.979 17.270 1.00 53.88 131 HIS A C 1
ATOM 1047 O O . HIS A 1 131 ? -4.123 17.770 17.093 1.00 53.88 131 HIS A O 1
ATOM 1053 N N . GLN A 1 132 ? -2.753 19.507 17.562 1.00 57.84 132 GLN A N 1
ATOM 1054 C CA . GLN A 1 132 ? -1.582 18.698 17.866 1.00 57.84 132 GLN A CA 1
ATOM 1055 C C . GLN A 1 132 ? -1.899 17.906 19.127 1.00 57.84 132 GLN A C 1
ATOM 1057 O O . GLN A 1 132 ? -1.919 18.420 20.241 1.00 57.84 132 GLN A O 1
ATOM 1062 N N . ILE A 1 133 ? -2.255 16.647 18.919 1.00 64.44 133 ILE A N 1
ATOM 1063 C CA . ILE A 1 133 ? -2.385 15.682 19.988 1.00 64.44 133 ILE A CA 1
ATOM 1064 C C . ILE A 1 133 ? -0.970 15.152 20.213 1.00 64.44 133 ILE A C 1
ATOM 1066 O O . ILE A 1 133 ? -0.510 14.290 19.462 1.00 64.44 133 ILE A O 1
ATOM 1070 N N . ASP A 1 134 ? -0.285 15.692 21.222 1.00 66.50 134 ASP A N 1
ATOM 1071 C CA . ASP A 1 134 ? 1.005 15.184 21.694 1.00 66.50 134 ASP A CA 1
ATOM 1072 C C . ASP A 1 134 ? 0.787 13.848 22.408 1.00 66.50 134 ASP A C 1
ATOM 1074 O O . ASP A 1 134 ? 0.637 13.756 23.626 1.00 66.50 134 ASP A O 1
ATOM 1078 N N . ILE A 1 135 ? 0.705 12.783 21.615 1.00 80.94 135 ILE A N 1
ATOM 1079 C CA . ILE A 1 135 ? 0.711 11.411 22.108 1.00 80.94 135 ILE A CA 1
ATOM 1080 C C . ILE A 1 135 ? 1.955 10.714 21.584 1.00 80.94 135 ILE A C 1
ATOM 1082 O O . ILE A 1 135 ? 2.233 10.680 20.382 1.00 80.94 135 ILE A O 1
ATOM 1086 N N . ILE A 1 136 ? 2.682 10.099 22.512 1.00 85.69 136 ILE A N 1
ATOM 1087 C CA . ILE A 1 136 ? 3.802 9.225 22.192 1.00 85.69 136 ILE A CA 1
ATOM 1088 C C . ILE A 1 136 ? 3.235 7.931 21.602 1.00 85.69 136 ILE A C 1
ATOM 1090 O O . ILE A 1 136 ? 2.560 7.143 22.269 1.00 85.69 136 ILE A O 1
ATOM 1094 N N . ILE A 1 137 ? 3.506 7.728 20.317 1.00 90.56 137 ILE A N 1
ATOM 1095 C CA . ILE A 1 137 ? 3.144 6.507 19.599 1.00 90.56 137 ILE A CA 1
ATOM 1096 C C . ILE A 1 137 ? 4.188 5.445 19.938 1.00 90.56 137 ILE A C 1
ATOM 1098 O O . ILE A 1 137 ? 5.385 5.678 19.786 1.00 90.56 137 ILE A O 1
ATOM 1102 N N . SER A 1 138 ? 3.735 4.296 20.425 1.00 93.50 138 SER A N 1
ATOM 1103 C CA . SER A 1 138 ? 4.568 3.139 20.728 1.00 93.50 138 SER A CA 1
ATOM 1104 C C . SER A 1 138 ? 3.792 1.860 20.425 1.00 93.50 138 SER A C 1
ATOM 1106 O O . SER A 1 138 ? 2.563 1.869 20.339 1.00 93.50 138 SER A O 1
ATOM 1108 N N . ASN A 1 139 ? 4.500 0.737 20.302 1.00 92.81 139 ASN A N 1
ATOM 1109 C CA . ASN A 1 139 ? 3.869 -0.571 20.102 1.00 92.81 139 ASN A CA 1
ATOM 1110 C C . ASN A 1 139 ? 2.832 -0.863 21.198 1.00 92.81 139 ASN A C 1
ATOM 1112 O O . ASN A 1 139 ? 1.721 -1.297 20.905 1.00 92.81 139 ASN A O 1
ATOM 1116 N N . ALA A 1 140 ? 3.178 -0.562 22.454 1.00 94.50 140 ALA A N 1
ATOM 1117 C CA . ALA A 1 140 ? 2.302 -0.771 23.600 1.00 94.50 140 ALA A CA 1
ATOM 1118 C C . ALA A 1 140 ? 1.052 0.119 23.550 1.00 94.50 140 ALA A C 1
ATOM 1120 O O . ALA A 1 140 ? -0.045 -0.374 23.804 1.00 94.50 140 ALA A O 1
ATOM 1121 N N . SER A 1 141 ? 1.188 1.400 23.178 1.00 94.12 141 SER A N 1
ATOM 1122 C CA . SER A 1 141 ? 0.037 2.311 23.130 1.00 94.12 141 SER A CA 1
ATOM 1123 C C . SER A 1 141 ? -0.944 1.960 22.011 1.00 94.12 141 SER A C 1
ATOM 1125 O O . SER A 1 141 ? -2.151 2.097 22.199 1.00 94.12 141 SER A O 1
ATOM 1127 N N . ILE A 1 142 ? -0.452 1.441 20.880 1.00 94.88 142 ILE A N 1
ATOM 1128 C CA . ILE A 1 142 ? -1.295 0.912 19.798 1.00 94.88 142 ILE A CA 1
ATOM 1129 C C . ILE A 1 142 ? -2.046 -0.334 20.274 1.00 94.88 142 ILE A C 1
ATOM 1131 O O . ILE A 1 142 ? -3.270 -0.377 20.181 1.00 94.88 142 ILE A O 1
ATOM 1135 N N . VAL A 1 143 ? -1.332 -1.319 20.827 1.00 96.00 143 VAL A N 1
ATOM 1136 C CA . VAL A 1 143 ? -1.923 -2.568 21.336 1.00 96.00 143 VAL A CA 1
ATOM 1137 C C . VAL A 1 143 ? -3.037 -2.282 22.341 1.00 96.00 143 VAL A C 1
ATOM 1139 O O . VAL A 1 143 ? -4.163 -2.738 22.164 1.00 96.00 143 VAL A O 1
ATOM 1142 N N . GLU A 1 144 ? -2.751 -1.472 23.356 1.00 94.81 144 GLU A N 1
ATOM 1143 C CA . GLU A 1 144 ? -3.702 -1.158 24.421 1.00 94.81 144 GLU A CA 1
ATOM 1144 C C . GLU A 1 144 ? -4.949 -0.427 23.887 1.00 94.81 144 GLU A C 1
ATOM 1146 O O . GLU A 1 144 ? -6.078 -0.683 24.315 1.00 94.81 144 GLU A O 1
ATOM 1151 N N . ALA A 1 145 ? -4.760 0.475 22.921 1.00 94.69 145 ALA A N 1
ATOM 1152 C CA . ALA A 1 145 ? -5.853 1.221 22.316 1.00 94.69 145 ALA A CA 1
ATOM 1153 C C . ALA A 1 145 ? -6.745 0.360 21.412 1.00 94.69 145 ALA A C 1
ATOM 1155 O O . ALA A 1 145 ? -7.944 0.615 21.342 1.00 94.69 145 ALA A O 1
ATOM 1156 N N . PHE A 1 146 ? -6.198 -0.642 20.720 1.00 95.75 146 PHE A N 1
ATOM 1157 C CA . PHE A 1 146 ? -6.992 -1.543 19.881 1.00 95.75 146 PHE A CA 1
ATOM 1158 C C . PHE A 1 146 ? -7.637 -2.692 20.661 1.00 95.75 146 PHE A C 1
ATOM 1160 O O . PHE A 1 146 ? -8.721 -3.133 20.288 1.00 95.75 146 PHE A O 1
ATOM 1167 N N . GLN A 1 147 ? -7.030 -3.147 21.760 1.00 94.62 147 GLN A N 1
ATOM 1168 C CA . GLN A 1 147 ? -7.635 -4.150 22.647 1.00 94.62 147 GLN A CA 1
ATOM 1169 C C . GLN A 1 147 ? -8.914 -3.639 23.320 1.00 94.62 147 GLN A C 1
ATOM 1171 O O . GLN A 1 147 ? -9.848 -4.406 23.520 1.00 94.62 147 GLN A O 1
ATOM 1176 N N . SER A 1 148 ? -8.974 -2.340 23.616 1.00 93.12 148 SER A N 1
ATOM 1177 C CA . SER A 1 148 ? -10.125 -1.678 24.243 1.00 93.12 148 SER A CA 1
ATOM 1178 C C . SER A 1 148 ? -11.007 -0.914 23.243 1.00 93.12 148 SER A C 1
ATOM 1180 O O . SER A 1 148 ? -11.746 -0.017 23.639 1.00 93.12 148 SER A O 1
ATOM 1182 N N . ILE A 1 149 ? -10.948 -1.241 21.942 1.00 95.19 149 ILE A N 1
ATOM 1183 C CA . ILE A 1 149 ? -11.635 -0.469 20.889 1.00 95.19 149 ILE A CA 1
ATOM 1184 C C . ILE A 1 149 ? -13.164 -0.458 21.030 1.00 95.19 149 ILE A C 1
ATOM 1186 O O . ILE A 1 149 ? -13.787 0.549 20.706 1.00 95.19 149 ILE A O 1
ATOM 1190 N N . GLU A 1 150 ? -13.766 -1.548 21.512 1.00 93.44 150 GLU A N 1
ATOM 1191 C CA . GLU A 1 150 ? -15.219 -1.643 21.714 1.00 93.44 150 GLU A CA 1
ATOM 1192 C C . GLU A 1 150 ? -15.665 -0.969 23.022 1.00 93.44 150 GLU A C 1
ATOM 1194 O O . GLU A 1 150 ? -16.719 -0.341 23.063 1.00 93.44 150 GLU A O 1
ATOM 1199 N N . GLU A 1 151 ? -14.844 -1.040 24.075 1.00 93.88 151 GLU A N 1
ATOM 1200 C CA . GLU A 1 151 ? -15.143 -0.451 25.389 1.00 93.88 151 GLU A CA 1
ATOM 1201 C C . GLU A 1 151 ? -14.884 1.062 25.425 1.00 93.88 151 GLU A C 1
ATOM 1203 O O . GLU A 1 151 ? -15.649 1.830 26.007 1.00 93.88 151 GLU A O 1
ATOM 1208 N N . ASN A 1 152 ? -13.790 1.507 24.801 1.00 92.25 152 ASN A N 1
ATOM 1209 C CA . ASN A 1 152 ? -13.369 2.902 24.758 1.00 92.25 152 ASN A CA 1
ATOM 1210 C C . ASN A 1 152 ? -12.816 3.293 23.371 1.00 92.25 152 ASN A C 1
ATOM 1212 O O . ASN A 1 152 ? -11.609 3.525 23.210 1.00 92.25 152 ASN A O 1
ATOM 1216 N N . PRO A 1 153 ? -13.699 3.484 22.371 1.00 93.38 153 PRO A N 1
ATOM 1217 C CA . PRO A 1 153 ? -13.288 3.832 21.010 1.00 93.38 153 PRO A CA 1
ATOM 1218 C C . PRO A 1 153 ? -12.536 5.171 20.913 1.00 93.38 153 PRO A C 1
ATOM 1220 O O . PRO A 1 153 ? -11.788 5.423 19.965 1.00 93.38 153 PRO A O 1
ATOM 1223 N N . TYR A 1 154 ? -12.713 6.056 21.898 1.00 92.12 154 TYR A N 1
ATOM 1224 C CA . TYR A 1 154 ? -12.044 7.354 21.947 1.00 92.12 154 TYR A CA 1
ATOM 1225 C C . TYR A 1 154 ? -10.525 7.221 22.118 1.00 92.12 154 TYR A C 1
ATOM 1227 O O . TYR A 1 154 ? -9.769 7.987 21.509 1.00 92.12 154 TYR A O 1
ATOM 1235 N N . LYS A 1 155 ? -10.062 6.232 22.895 1.00 92.44 155 LYS A N 1
ATOM 1236 C CA . LYS A 1 155 ? -8.629 5.956 23.073 1.00 92.44 155 LYS A CA 1
ATOM 1237 C C . LYS A 1 155 ? -7.977 5.560 21.748 1.00 92.44 155 LYS A C 1
ATOM 1239 O O . LYS A 1 155 ? -6.945 6.123 21.382 1.00 92.44 155 LYS A O 1
ATOM 1244 N N . THR A 1 156 ? -8.624 4.678 20.989 1.00 95.19 156 THR A N 1
ATOM 1245 C CA . THR A 1 156 ? -8.199 4.299 19.634 1.00 95.19 156 THR A CA 1
ATOM 1246 C C . THR A 1 156 ? -8.205 5.501 18.696 1.00 95.19 156 THR A C 1
ATOM 1248 O O . TH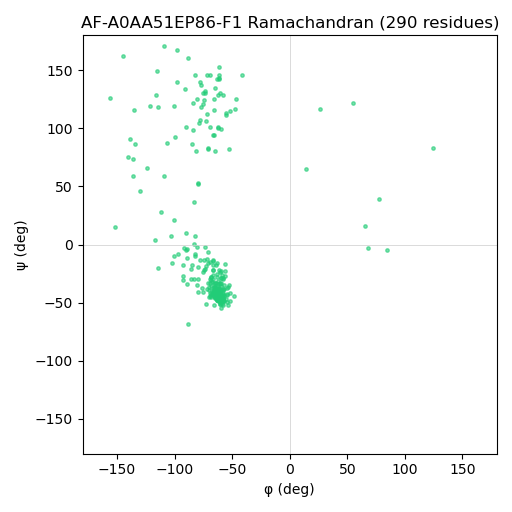R A 1 156 ? -7.214 5.759 18.017 1.00 95.19 156 THR A O 1
ATOM 1251 N N . GLY A 1 157 ? -9.273 6.305 18.713 1.00 94.38 157 GLY A N 1
ATOM 1252 C CA . GLY A 1 157 ? -9.377 7.510 17.887 1.00 94.38 157 GLY A CA 1
ATOM 1253 C C . GLY A 1 157 ? -8.248 8.517 18.129 1.00 94.38 157 GLY A C 1
ATOM 1254 O O . GLY A 1 157 ? -7.735 9.104 17.178 1.00 94.38 157 GLY A O 1
ATOM 1255 N N . LYS A 1 158 ? -7.813 8.689 19.384 1.00 92.81 158 LYS A N 1
ATOM 1256 C CA . LYS A 1 158 ? -6.658 9.528 19.743 1.00 92.81 158 LYS A CA 1
ATOM 1257 C C . LYS A 1 158 ? -5.351 9.026 19.129 1.00 92.81 158 LYS A C 1
ATOM 1259 O O . LYS A 1 158 ? -4.620 9.825 18.548 1.00 92.81 158 LYS A O 1
ATOM 1264 N N . ILE A 1 159 ? -5.079 7.724 19.227 1.00 94.75 159 ILE A N 1
ATOM 1265 C CA . ILE A 1 159 ? -3.874 7.110 18.649 1.00 94.75 159 ILE A CA 1
ATOM 1266 C C . ILE A 1 159 ? -3.886 7.222 17.123 1.00 94.75 159 ILE A C 1
ATOM 1268 O O . ILE A 1 159 ? -2.893 7.649 16.540 1.00 94.75 159 ILE A O 1
ATOM 1272 N N . LEU A 1 160 ? -5.018 6.931 16.476 1.00 95.00 160 LEU A N 1
ATOM 1273 C CA . LEU A 1 160 ? -5.153 7.045 15.021 1.00 95.00 160 LEU A CA 1
ATOM 1274 C C . LEU A 1 160 ? -4.917 8.484 14.540 1.00 95.00 160 LEU A C 1
ATOM 1276 O O . LEU A 1 160 ? -4.154 8.706 13.603 1.00 95.00 160 LEU A O 1
ATOM 1280 N N . LYS A 1 161 ? -5.492 9.482 15.224 1.00 92.94 161 LYS A N 1
ATOM 1281 C CA . LYS A 1 161 ? -5.244 10.902 14.920 1.00 92.94 161 LYS A CA 1
ATOM 1282 C C . LYS A 1 161 ? -3.780 11.295 15.129 1.00 92.94 161 LYS A C 1
ATOM 1284 O O . LYS A 1 161 ? -3.227 12.017 14.305 1.00 92.94 161 LYS A O 1
ATOM 1289 N N . ALA A 1 162 ? -3.135 10.795 16.184 1.00 91.94 162 ALA A N 1
ATOM 1290 C CA . ALA A 1 162 ? -1.708 11.015 16.401 1.00 91.94 162 ALA A CA 1
ATOM 1291 C C . ALA A 1 162 ? -0.862 10.408 15.265 1.00 91.94 162 ALA A C 1
ATOM 1293 O O . ALA A 1 162 ? 0.049 11.069 14.770 1.00 91.94 162 ALA A O 1
ATOM 1294 N N . MET A 1 163 ? -1.196 9.202 14.785 1.00 92.31 163 MET A N 1
ATOM 1295 C CA . MET A 1 163 ? -0.535 8.589 13.623 1.00 92.31 163 MET A CA 1
ATOM 1296 C C . MET A 1 163 ? -0.718 9.430 12.353 1.00 92.31 163 MET A C 1
ATOM 1298 O O . MET A 1 163 ? 0.239 9.637 11.610 1.00 92.31 163 MET A O 1
ATOM 1302 N N . LEU A 1 164 ? -1.914 9.979 12.121 1.00 91.06 164 LEU A N 1
ATOM 1303 C CA . LEU A 1 164 ? -2.167 10.860 10.977 1.00 91.06 164 LEU A CA 1
ATOM 1304 C C . LEU A 1 164 ? -1.340 12.152 11.019 1.00 91.06 164 LEU A C 1
ATOM 1306 O O . LEU A 1 164 ? -1.028 12.694 9.960 1.00 91.06 164 LEU A O 1
ATOM 1310 N N . ASN A 1 165 ? -0.971 12.638 12.206 1.00 88.56 165 ASN A N 1
ATOM 1311 C CA . ASN A 1 165 ? -0.182 13.860 12.382 1.00 88.56 165 ASN A CA 1
ATOM 1312 C C . ASN A 1 165 ? 1.323 13.673 12.143 1.00 88.56 165 ASN A C 1
ATOM 1314 O O . ASN A 1 165 ? 2.017 14.658 11.907 1.00 88.56 165 ASN A O 1
ATOM 1318 N N . LYS A 1 166 ? 1.837 12.440 12.187 1.00 87.06 166 LYS A N 1
ATOM 1319 C CA . LYS A 1 166 ? 3.261 12.147 11.959 1.00 87.06 166 LYS A CA 1
ATOM 1320 C C . LYS A 1 166 ? 3.571 11.908 10.487 1.00 87.06 166 LYS A C 1
ATOM 1322 O O . LYS A 1 166 ? 2.665 11.606 9.703 1.00 87.06 166 LYS A O 1
ATOM 1327 N N . ASN A 1 167 ? 4.838 12.020 10.084 1.00 85.25 167 ASN A N 1
ATOM 1328 C CA . ASN A 1 167 ? 5.214 11.664 8.718 1.00 85.25 167 ASN A CA 1
ATOM 1329 C C . ASN A 1 167 ? 4.927 10.175 8.462 1.00 85.25 167 ASN A C 1
ATOM 1331 O O . ASN A 1 167 ? 5.076 9.363 9.377 1.00 85.25 167 ASN A O 1
ATOM 1335 N N . PRO A 1 168 ? 4.532 9.794 7.233 1.00 87.00 168 PRO A N 1
ATOM 1336 C CA . PRO A 1 168 ? 4.273 8.397 6.886 1.00 87.00 168 PRO A CA 1
ATOM 1337 C C . PRO A 1 168 ? 5.442 7.456 7.219 1.00 87.00 168 PRO A C 1
ATOM 1339 O O . PRO A 1 168 ? 5.230 6.333 7.668 1.00 87.00 168 PRO A O 1
ATOM 1342 N N . THR A 1 169 ? 6.676 7.932 7.053 1.00 87.25 169 THR A N 1
ATOM 1343 C CA . THR A 1 169 ? 7.904 7.197 7.380 1.00 87.25 169 THR A CA 1
ATOM 1344 C C . THR A 1 169 ? 8.056 6.925 8.873 1.00 87.25 169 THR A C 1
ATOM 1346 O O . THR A 1 169 ? 8.479 5.837 9.246 1.00 87.25 169 THR A O 1
ATOM 1349 N N . ASP A 1 170 ? 7.644 7.863 9.726 1.00 88.75 170 ASP A N 1
ATOM 1350 C CA . ASP A 1 170 ? 7.775 7.748 11.185 1.00 88.75 170 ASP A CA 1
ATOM 1351 C C . ASP A 1 170 ? 6.744 6.777 11.772 1.00 88.75 170 ASP A C 1
ATOM 1353 O O . ASP A 1 170 ? 6.939 6.232 12.858 1.00 88.75 170 ASP A O 1
ATOM 1357 N N . ILE A 1 171 ? 5.624 6.569 11.070 1.00 92.44 171 ILE A N 1
ATOM 1358 C CA . ILE A 1 171 ? 4.578 5.628 11.488 1.00 92.44 171 ILE A CA 1
ATOM 1359 C C . ILE A 1 171 ? 4.749 4.230 10.891 1.00 92.44 171 ILE A C 1
ATOM 1361 O O . ILE A 1 171 ? 4.162 3.278 11.405 1.00 92.44 171 ILE A O 1
ATOM 1365 N N . TRP A 1 172 ? 5.544 4.087 9.827 1.00 92.69 172 TRP A N 1
ATOM 1366 C CA . TRP A 1 172 ? 5.753 2.814 9.141 1.00 92.69 172 TRP A CA 1
ATOM 1367 C C . TRP A 1 172 ? 6.273 1.677 10.044 1.00 92.69 172 TRP A C 1
ATOM 1369 O O . TRP A 1 172 ? 5.772 0.561 9.898 1.00 92.69 172 TRP A O 1
ATOM 1379 N N . PRO A 1 173 ? 7.174 1.908 11.024 1.00 93.94 173 PRO A N 1
ATOM 1380 C CA . PRO A 1 173 ? 7.600 0.862 11.962 1.00 93.94 173 PRO A CA 1
ATOM 1381 C C . PRO A 1 173 ? 6.449 0.197 12.733 1.00 93.94 173 PRO A C 1
ATOM 1383 O O . PRO A 1 173 ? 6.579 -0.937 13.185 1.00 93.94 173 PRO A O 1
ATOM 1386 N N . TYR A 1 174 ? 5.304 0.875 12.857 1.00 95.12 174 TYR A N 1
ATOM 1387 C CA . TYR A 1 174 ? 4.116 0.360 13.534 1.00 95.12 174 TYR A CA 1
ATOM 1388 C C . TYR A 1 174 ? 3.131 -0.359 12.599 1.00 95.12 174 TYR A C 1
ATOM 1390 O O . TYR A 1 174 ? 2.112 -0.857 13.077 1.00 95.12 174 TYR A O 1
ATOM 1398 N N . ALA A 1 175 ? 3.394 -0.411 11.287 1.00 94.75 175 ALA A N 1
ATOM 1399 C CA . ALA A 1 175 ? 2.450 -0.905 10.281 1.00 94.75 175 ALA A CA 1
ATOM 1400 C C . ALA A 1 175 ? 1.990 -2.347 10.547 1.00 94.75 175 ALA A C 1
ATOM 1402 O O . ALA A 1 175 ? 0.797 -2.631 10.477 1.00 94.75 175 ALA A O 1
ATOM 1403 N N . GLU A 1 176 ? 2.915 -3.244 10.893 1.00 93.94 176 GLU A N 1
ATOM 1404 C CA . GLU A 1 176 ? 2.609 -4.657 11.150 1.00 93.94 176 GLU A CA 1
ATOM 1405 C C . GLU A 1 176 ? 1.663 -4.827 12.350 1.00 93.94 176 GLU A C 1
ATOM 1407 O O . GLU A 1 176 ? 0.634 -5.504 12.259 1.00 93.94 176 GLU A O 1
ATOM 1412 N N . ILE A 1 177 ? 1.965 -4.150 13.461 1.00 94.69 177 ILE A N 1
ATOM 1413 C CA . ILE A 1 177 ? 1.132 -4.184 14.670 1.00 94.69 177 ILE A CA 1
ATOM 1414 C C . ILE A 1 177 ? -0.227 -3.551 14.383 1.00 94.69 177 ILE A C 1
ATOM 1416 O O . ILE A 1 177 ? -1.252 -4.135 14.718 1.00 94.69 177 ILE A O 1
ATOM 1420 N N . PHE A 1 178 ? -0.243 -2.390 13.728 1.00 96.94 178 PHE A N 1
ATOM 1421 C CA . PHE A 1 178 ? -1.466 -1.693 13.340 1.00 96.94 178 PHE A CA 1
ATOM 1422 C C . PHE A 1 178 ? -2.398 -2.594 12.517 1.00 96.94 178 PHE A C 1
ATOM 1424 O O . PHE A 1 178 ? -3.571 -2.748 12.857 1.00 96.94 178 PHE A O 1
ATOM 1431 N N . VAL A 1 179 ? -1.866 -3.246 11.480 1.00 96.25 179 VAL A N 1
ATOM 1432 C CA . VAL A 1 179 ? -2.642 -4.112 10.585 1.00 96.25 179 VAL A CA 1
ATOM 1433 C C . VAL A 1 179 ? -3.132 -5.383 11.279 1.00 96.25 179 VAL A C 1
ATOM 1435 O O . VAL A 1 179 ? -4.214 -5.869 10.958 1.00 96.25 179 VAL A O 1
ATOM 1438 N N . THR A 1 180 ? -2.401 -5.900 12.268 1.00 94.50 180 THR A N 1
ATOM 1439 C CA . THR A 1 180 ? -2.832 -7.074 13.050 1.00 94.50 180 THR A CA 1
ATOM 1440 C C . THR A 1 180 ? -4.192 -6.848 13.731 1.00 94.50 180 THR A C 1
ATOM 1442 O O . THR A 1 180 ? -4.982 -7.782 13.865 1.00 94.50 180 THR A O 1
ATOM 1445 N N . TYR A 1 181 ? -4.518 -5.600 14.083 1.00 95.31 181 TYR A N 1
ATOM 1446 C CA . TYR A 1 181 ? -5.790 -5.223 14.710 1.00 95.31 181 TYR A CA 1
ATOM 1447 C C . TYR A 1 181 ? -6.906 -4.853 13.722 1.00 95.31 181 TYR A C 1
ATOM 1449 O O . TYR A 1 181 ? -7.979 -4.412 14.140 1.00 95.31 181 TYR A O 1
ATOM 1457 N N . VAL A 1 182 ? -6.725 -5.083 12.418 1.00 95.94 182 VAL A N 1
ATOM 1458 C CA . VAL A 1 182 ? -7.761 -4.824 11.403 1.00 95.94 182 VAL A CA 1
ATOM 1459 C C . VAL A 1 182 ? -9.089 -5.524 11.721 1.00 95.94 182 VAL A C 1
ATOM 1461 O O . VAL A 1 182 ? -10.153 -4.941 11.533 1.00 95.94 182 VAL A O 1
ATOM 1464 N N . LYS A 1 183 ? -9.044 -6.746 12.271 1.00 94.56 183 LYS A N 1
ATOM 1465 C CA . LYS A 1 183 ? -10.242 -7.500 12.675 1.00 94.56 183 LYS A CA 1
ATOM 1466 C C . LYS A 1 183 ? -10.952 -6.886 13.879 1.00 94.56 183 LYS A C 1
ATOM 1468 O O . LYS A 1 183 ? -12.169 -7.002 13.976 1.00 94.56 183 LYS A O 1
ATOM 1473 N N . SER A 1 184 ? -10.219 -6.220 14.770 1.00 94.50 184 SER A N 1
ATOM 1474 C CA . SER A 1 184 ? -10.799 -5.491 15.902 1.00 94.50 184 SER A CA 1
ATOM 1475 C C . SER A 1 184 ? -11.593 -4.275 15.425 1.00 94.50 184 SER A C 1
ATOM 1477 O O . SER A 1 184 ? -12.630 -3.963 15.994 1.00 94.50 184 SER A O 1
ATOM 1479 N N . ALA A 1 185 ? -11.184 -3.634 14.324 1.00 94.50 185 ALA A N 1
ATOM 1480 C CA . ALA A 1 185 ? -11.948 -2.542 13.711 1.00 94.50 185 ALA A CA 1
ATOM 1481 C C . ALA A 1 185 ? -13.276 -2.999 13.061 1.00 94.50 185 ALA A C 1
ATOM 1483 O O . ALA A 1 185 ? -14.139 -2.163 12.786 1.00 94.50 185 ALA A O 1
ATOM 1484 N N . LEU A 1 186 ? -13.459 -4.307 12.832 1.00 94.81 186 LEU A N 1
ATOM 1485 C CA . LEU A 1 186 ? -14.694 -4.903 12.301 1.00 94.81 186 LEU A CA 1
ATOM 1486 C C . LEU A 1 186 ? -15.759 -5.170 13.379 1.00 94.81 186 LEU A C 1
ATOM 1488 O O . LEU A 1 186 ? -16.805 -5.723 13.047 1.00 94.81 186 LEU A O 1
ATOM 1492 N N . GLY A 1 187 ? -15.489 -4.850 14.649 1.00 91.19 187 GLY A N 1
ATOM 1493 C CA . GLY A 1 187 ? -16.423 -5.072 15.754 1.00 91.19 187 GLY A CA 1
ATOM 1494 C C . GLY A 1 187 ? -17.732 -4.297 15.589 1.00 91.19 187 GLY A C 1
ATOM 1495 O O . GLY A 1 187 ? -17.734 -3.153 15.127 1.00 91.19 187 GLY A O 1
ATOM 1496 N N . ASP A 1 188 ? -18.847 -4.908 15.994 1.00 89.75 188 ASP A N 1
ATOM 1497 C CA . ASP A 1 188 ? -20.189 -4.330 15.826 1.00 89.75 188 ASP A CA 1
ATOM 1498 C C . ASP A 1 188 ? -20.395 -3.067 16.681 1.00 89.75 188 ASP A C 1
ATOM 1500 O O . ASP A 1 188 ? -21.177 -2.190 16.316 1.00 89.75 188 ASP A O 1
ATOM 1504 N N . GLN A 1 189 ? -19.658 -2.946 17.792 1.00 92.75 189 GLN A N 1
ATOM 1505 C CA . GLN A 1 189 ? -19.695 -1.781 18.685 1.00 92.75 189 GLN A CA 1
ATOM 1506 C C . GLN A 1 189 ? -18.702 -0.680 18.298 1.00 92.75 189 GLN A C 1
ATOM 1508 O O . GLN A 1 189 ? -18.677 0.382 18.922 1.00 92.75 189 GLN A O 1
ATOM 1513 N N . VAL A 1 190 ? -17.873 -0.899 17.273 1.00 95.81 190 VAL A N 1
ATOM 1514 C CA . VAL A 1 190 ? -16.873 0.086 16.857 1.00 95.81 190 VAL A CA 1
ATOM 1515 C C . VAL A 1 190 ? -17.558 1.205 16.064 1.00 95.81 190 VAL A C 1
ATOM 1517 O O . VAL A 1 190 ? -18.100 0.956 14.983 1.00 95.81 190 VAL A O 1
ATOM 1520 N N . PRO A 1 191 ? -17.510 2.471 16.528 1.00 96.19 191 PRO A N 1
ATOM 1521 C CA . PRO A 1 191 ? -18.147 3.574 15.826 1.00 96.19 191 PRO A CA 1
ATOM 1522 C C . PRO A 1 191 ? -17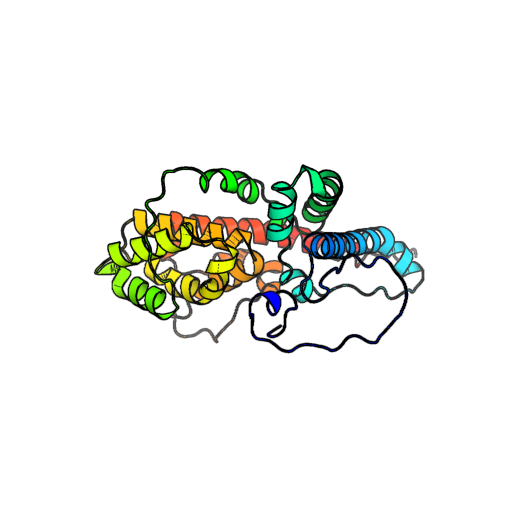.561 3.776 14.429 1.00 96.19 191 PRO A C 1
ATOM 1524 O O . PRO A 1 191 ? -16.343 3.734 14.228 1.00 96.19 191 PRO A O 1
ATOM 1527 N N . ARG A 1 192 ? -18.424 4.125 13.470 1.00 95.06 192 ARG A N 1
ATOM 1528 C CA . ARG A 1 192 ? -18.039 4.346 12.068 1.00 95.06 192 ARG A CA 1
ATOM 1529 C C . ARG A 1 192 ? -16.886 5.342 11.894 1.00 95.06 192 ARG A C 1
ATOM 1531 O O . ARG A 1 192 ? -16.049 5.154 11.018 1.00 95.06 192 ARG A O 1
ATOM 1538 N N . HIS A 1 193 ? -16.816 6.375 12.735 1.00 94.88 193 HIS A N 1
ATOM 1539 C CA . HIS A 1 193 ? -15.719 7.348 12.712 1.00 94.88 193 HIS A CA 1
ATOM 1540 C C . HIS A 1 193 ? -14.348 6.705 12.986 1.00 94.88 193 HIS A C 1
ATOM 1542 O O . HIS A 1 193 ? -13.370 7.068 12.341 1.00 94.88 193 HIS A O 1
ATOM 1548 N N . ILE A 1 194 ? -14.265 5.727 13.895 1.00 96.62 194 ILE A N 1
ATOM 1549 C CA . ILE A 1 194 ? -13.008 5.029 14.207 1.00 96.62 194 ILE A CA 1
ATOM 1550 C C . ILE A 1 194 ? -12.577 4.140 13.040 1.00 96.62 194 ILE A C 1
ATOM 1552 O O . ILE A 1 194 ? -11.401 4.118 12.688 1.00 96.62 194 ILE A O 1
ATOM 1556 N N . GLN A 1 195 ? -13.531 3.470 12.389 1.00 96.75 195 GLN A N 1
ATOM 1557 C CA . GLN A 1 195 ? -13.275 2.691 11.173 1.00 96.75 195 GLN A CA 1
ATOM 1558 C C . GLN A 1 195 ? -12.757 3.577 10.028 1.00 96.75 195 GLN A C 1
ATOM 1560 O O . GLN A 1 195 ? -11.881 3.168 9.268 1.00 96.75 195 GLN A O 1
ATOM 1565 N N . GLU A 1 196 ? -13.269 4.804 9.915 1.00 95.88 196 GLU A N 1
ATOM 1566 C CA . GLU A 1 196 ? -12.804 5.776 8.924 1.00 95.88 196 GLU A CA 1
ATOM 1567 C C . GLU A 1 196 ? -11.386 6.278 9.232 1.00 95.88 196 GLU A C 1
ATOM 1569 O O . GLU A 1 196 ? -10.531 6.262 8.351 1.00 95.88 196 GLU A O 1
ATOM 1574 N N . LEU A 1 197 ? -11.093 6.611 10.495 1.00 95.38 197 LEU A N 1
ATOM 1575 C CA . LEU A 1 197 ? -9.736 6.963 10.929 1.00 95.38 197 LEU A CA 1
ATOM 1576 C C . LEU A 1 197 ? -8.742 5.821 10.682 1.00 95.38 197 LEU A C 1
ATOM 1578 O O . LEU A 1 197 ? -7.614 6.064 10.258 1.00 95.38 197 LEU A O 1
ATOM 1582 N N . TYR A 1 198 ? -9.153 4.570 10.915 1.00 97.38 198 TYR A N 1
ATOM 1583 C CA . TYR A 1 198 ? -8.336 3.402 10.592 1.00 97.38 198 TYR A CA 1
ATOM 1584 C C . TYR A 1 198 ? -8.005 3.374 9.096 1.00 97.38 198 TYR A C 1
ATOM 1586 O O . TYR A 1 198 ? -6.846 3.206 8.716 1.00 97.38 198 TYR A O 1
ATOM 1594 N N . ARG A 1 199 ? -9.009 3.595 8.237 1.00 96.19 199 ARG A N 1
ATOM 1595 C CA . ARG A 1 199 ? -8.821 3.664 6.783 1.00 96.19 199 ARG A CA 1
ATOM 1596 C C . ARG A 1 199 ? -7.851 4.770 6.378 1.00 96.19 199 ARG A C 1
ATOM 1598 O O . ARG A 1 199 ? -6.984 4.533 5.542 1.00 96.19 199 ARG A O 1
ATOM 1605 N N . GLU A 1 200 ? -7.967 5.953 6.967 1.00 94.06 200 GLU A N 1
ATOM 1606 C CA . GLU A 1 200 ? -7.068 7.077 6.689 1.00 94.06 200 GLU A CA 1
ATOM 1607 C C . GLU A 1 200 ? -5.619 6.773 7.095 1.00 94.06 200 GLU A C 1
ATOM 1609 O O . GLU A 1 200 ? -4.697 7.046 6.327 1.00 94.06 200 GLU A O 1
ATOM 1614 N N . VAL A 1 201 ? -5.401 6.160 8.266 1.00 95.19 201 VAL A N 1
ATOM 1615 C CA . VAL A 1 201 ? -4.057 5.737 8.701 1.00 95.19 201 VAL A CA 1
ATOM 1616 C C . VAL A 1 201 ? -3.497 4.677 7.757 1.00 95.19 201 VAL A C 1
ATOM 1618 O O . VAL A 1 201 ? -2.336 4.767 7.356 1.00 95.19 201 VAL A O 1
ATOM 1621 N N . TRP A 1 202 ? -4.323 3.712 7.346 1.00 96.56 202 TRP A N 1
ATOM 1622 C CA . TRP A 1 202 ? -3.928 2.694 6.376 1.00 96.56 202 TRP A CA 1
ATOM 1623 C C . TRP A 1 202 ? -3.500 3.320 5.042 1.00 96.56 202 TRP A C 1
ATOM 1625 O O . TRP A 1 202 ? -2.443 2.981 4.516 1.00 96.56 202 TRP A O 1
ATOM 1635 N N . LEU A 1 203 ? -4.260 4.291 4.523 1.00 93.12 203 LEU A N 1
ATOM 1636 C CA . LEU A 1 203 ? -3.890 5.016 3.303 1.00 93.12 203 LEU A CA 1
ATOM 1637 C C . LEU A 1 203 ? -2.589 5.799 3.465 1.00 93.12 203 LEU A C 1
ATOM 1639 O O . LEU A 1 203 ? -1.760 5.799 2.556 1.00 93.12 203 LEU A O 1
ATOM 1643 N N . ARG A 1 204 ? -2.368 6.408 4.634 1.00 90.19 204 ARG A N 1
ATOM 1644 C CA . ARG A 1 204 ? -1.115 7.102 4.939 1.00 90.19 204 ARG A CA 1
ATOM 1645 C C . ARG A 1 204 ? 0.072 6.140 4.899 1.00 90.19 204 ARG A C 1
ATOM 1647 O O . ARG A 1 204 ? 1.077 6.451 4.267 1.00 90.19 204 ARG A O 1
ATOM 1654 N N . LEU A 1 205 ? -0.056 4.950 5.487 1.00 92.94 205 LEU A N 1
ATOM 1655 C CA . LEU A 1 205 ? 0.960 3.892 5.401 1.00 92.94 205 LEU A CA 1
ATOM 1656 C C . LEU A 1 205 ? 1.160 3.398 3.958 1.00 92.94 205 LEU A C 1
ATOM 1658 O O . LEU A 1 205 ? 2.290 3.127 3.548 1.00 92.94 205 LEU A O 1
ATOM 1662 N N . ASN A 1 206 ? 0.089 3.342 3.160 1.00 92.56 206 ASN A N 1
ATOM 1663 C CA . ASN A 1 206 ? 0.120 2.910 1.758 1.00 92.56 206 ASN A CA 1
ATOM 1664 C C . ASN A 1 206 ? 0.974 3.829 0.861 1.00 92.56 206 ASN A C 1
ATOM 1666 O O . ASN A 1 206 ? 1.357 3.434 -0.239 1.00 92.56 206 ASN A O 1
ATOM 1670 N N . THR A 1 207 ? 1.308 5.042 1.316 1.00 88.19 207 THR A N 1
ATOM 1671 C CA . THR A 1 207 ? 2.234 5.941 0.604 1.00 88.19 207 THR A CA 1
ATOM 1672 C C . THR A 1 207 ? 3.703 5.510 0.706 1.00 88.19 207 THR A C 1
ATOM 1674 O O . THR A 1 207 ? 4.496 5.871 -0.161 1.00 88.19 207 THR A O 1
ATOM 1677 N N . VAL A 1 208 ? 4.074 4.713 1.719 1.00 88.38 208 VAL A N 1
ATOM 1678 C CA . VAL A 1 208 ? 5.471 4.330 1.991 1.00 88.38 208 VAL A CA 1
ATOM 1679 C C . VAL A 1 208 ? 5.857 3.069 1.218 1.00 88.38 208 VAL A C 1
ATOM 1681 O O . VAL A 1 208 ? 6.651 3.118 0.277 1.00 88.38 208 VAL A O 1
ATOM 1684 N N . LEU A 1 209 ? 5.270 1.930 1.594 1.00 90.31 209 LEU A N 1
ATOM 1685 C CA . LEU A 1 209 ? 5.564 0.609 1.029 1.00 90.31 209 LEU A CA 1
ATOM 1686 C C . LEU A 1 209 ? 4.251 -0.157 0.771 1.00 90.31 209 LEU A C 1
ATOM 1688 O O . LEU A 1 209 ? 3.921 -1.104 1.492 1.00 90.31 209 LEU A O 1
ATOM 1692 N N . PRO A 1 210 ? 3.492 0.227 -0.274 1.00 91.12 210 PRO A N 1
ATOM 1693 C CA . PRO A 1 210 ? 2.147 -0.294 -0.538 1.00 91.12 210 PRO A CA 1
ATOM 1694 C C . PRO A 1 210 ? 2.105 -1.823 -0.649 1.00 91.12 210 PRO A C 1
ATOM 1696 O O . PRO A 1 210 ? 1.306 -2.472 0.015 1.00 91.12 210 PRO A O 1
ATOM 1699 N N . ARG A 1 211 ? 3.026 -2.431 -1.407 1.00 90.50 211 ARG A N 1
ATOM 1700 C CA . ARG A 1 211 ? 3.062 -3.894 -1.596 1.00 90.50 211 ARG A CA 1
ATOM 1701 C C . ARG A 1 211 ? 3.247 -4.663 -0.287 1.00 90.50 211 ARG A C 1
ATOM 1703 O O . ARG A 1 211 ? 2.552 -5.651 -0.070 1.00 90.50 211 ARG A O 1
ATOM 1710 N N . CYS A 1 212 ? 4.132 -4.197 0.596 1.00 91.75 212 CYS A N 1
ATOM 1711 C CA . CYS A 1 212 ? 4.315 -4.802 1.916 1.00 91.75 212 CYS A CA 1
ATOM 1712 C C . CYS A 1 212 ? 3.034 -4.678 2.751 1.00 91.75 212 CYS A C 1
ATOM 1714 O O . CYS A 1 212 ? 2.578 -5.664 3.330 1.00 91.75 212 CYS A O 1
ATOM 1716 N N . LEU A 1 213 ? 2.419 -3.490 2.752 1.00 94.06 213 LEU A N 1
ATOM 1717 C CA . LEU A 1 213 ? 1.189 -3.224 3.495 1.00 94.06 213 LEU A CA 1
ATOM 1718 C C . LEU A 1 213 ? 0.027 -4.107 3.025 1.00 94.06 213 LEU A C 1
ATOM 1720 O O . LEU A 1 213 ? -0.717 -4.633 3.853 1.00 94.06 213 LEU A O 1
ATOM 1724 N N . TRP A 1 214 ? -0.124 -4.298 1.712 1.00 94.56 214 TRP A N 1
ATOM 1725 C CA . TRP A 1 214 ? -1.166 -5.149 1.136 1.00 94.56 214 TRP A CA 1
ATOM 1726 C C . TRP A 1 214 ? -1.045 -6.584 1.640 1.00 94.56 214 TRP A C 1
ATOM 1728 O O . TRP A 1 214 ? -2.028 -7.144 2.117 1.00 94.56 214 TRP A O 1
ATOM 1738 N N . ILE A 1 215 ? 0.162 -7.155 1.612 1.00 92.75 215 ILE A N 1
ATOM 1739 C CA . ILE A 1 215 ? 0.409 -8.525 2.076 1.00 92.75 215 ILE A CA 1
ATOM 1740 C C . ILE A 1 215 ? 0.180 -8.665 3.580 1.00 92.75 215 ILE A C 1
ATOM 1742 O O . ILE A 1 215 ? -0.451 -9.633 4.003 1.00 92.75 215 ILE A O 1
ATOM 1746 N N . MET A 1 216 ? 0.621 -7.697 4.390 1.00 93.50 216 MET A N 1
ATOM 1747 C CA . MET A 1 216 ? 0.302 -7.672 5.823 1.00 93.50 216 MET A CA 1
ATOM 1748 C C . MET A 1 216 ? -1.218 -7.652 6.044 1.00 93.50 216 MET A C 1
ATOM 1750 O O . MET A 1 216 ? -1.735 -8.401 6.869 1.00 93.50 216 MET A O 1
ATOM 1754 N N . THR A 1 217 ? -1.941 -6.839 5.267 1.00 96.00 217 THR A N 1
ATOM 1755 C CA . THR A 1 217 ? -3.393 -6.638 5.417 1.00 96.00 217 THR A CA 1
ATOM 1756 C C . THR A 1 217 ? -4.189 -7.866 5.015 1.00 96.00 217 THR A C 1
ATOM 1758 O O . THR A 1 217 ? -5.076 -8.285 5.755 1.00 96.00 217 THR A O 1
ATOM 1761 N N . ILE A 1 218 ? -3.841 -8.477 3.881 1.00 94.00 218 ILE A N 1
ATOM 1762 C CA . ILE A 1 218 ? -4.442 -9.734 3.433 1.00 94.00 218 ILE A CA 1
ATOM 1763 C C . ILE A 1 218 ? -4.232 -10.802 4.506 1.00 94.00 218 ILE A C 1
ATOM 1765 O O . ILE A 1 218 ? -5.201 -11.399 4.961 1.00 94.00 218 ILE A O 1
ATOM 1769 N N . ASN A 1 219 ? -2.991 -10.996 4.967 1.00 92.25 219 ASN A N 1
ATOM 1770 C CA . ASN A 1 219 ? -2.681 -12.030 5.953 1.00 92.25 219 ASN A CA 1
ATOM 1771 C C . ASN A 1 219 ? -3.383 -11.809 7.300 1.00 92.25 219 ASN A C 1
ATOM 1773 O O . ASN A 1 219 ? -3.868 -12.772 7.889 1.00 92.25 219 ASN A O 1
ATOM 1777 N N . ALA A 1 220 ? -3.498 -10.563 7.769 1.00 92.88 220 ALA A N 1
ATOM 1778 C CA . ALA A 1 220 ? -4.221 -10.251 9.002 1.00 92.88 220 ALA A CA 1
ATOM 1779 C C . ALA A 1 220 ? -5.734 -10.502 8.889 1.00 92.88 220 ALA A C 1
ATOM 1781 O O . ALA A 1 220 ? -6.382 -10.840 9.881 1.00 92.88 220 ALA A O 1
ATOM 1782 N N . LEU A 1 221 ? -6.301 -10.366 7.686 1.00 92.31 221 LEU A N 1
ATOM 1783 C CA . LEU A 1 221 ? -7.722 -10.578 7.410 1.00 92.31 221 LEU A CA 1
ATOM 1784 C C . LEU A 1 221 ? -8.087 -12.013 7.029 1.00 92.31 221 LEU A C 1
ATOM 1786 O O . LEU A 1 221 ? -9.280 -12.326 7.022 1.00 92.31 221 LEU A O 1
ATOM 1790 N N . LEU A 1 222 ? -7.113 -12.885 6.753 1.00 87.75 222 LEU A N 1
ATOM 1791 C CA . LEU A 1 222 ? -7.381 -14.293 6.473 1.00 87.75 222 LEU A CA 1
ATOM 1792 C C . LEU A 1 222 ? -8.123 -14.934 7.644 1.00 87.75 222 LEU A C 1
ATOM 1794 O O . LEU A 1 222 ? -7.722 -14.826 8.809 1.00 87.75 222 LEU A O 1
ATOM 1798 N N . ASP A 1 223 ? -9.231 -15.597 7.336 1.00 66.25 223 ASP A N 1
ATOM 1799 C CA . ASP A 1 223 ? -10.044 -16.283 8.329 1.00 66.25 223 ASP A CA 1
ATOM 1800 C C . ASP A 1 223 ? -9.443 -17.662 8.643 1.00 66.25 223 ASP A C 1
ATOM 1802 O O . ASP A 1 223 ? -9.826 -18.690 8.088 1.00 66.25 223 ASP A O 1
ATOM 1806 N N . ILE A 1 224 ? -8.422 -17.672 9.504 1.00 56.78 224 ILE A N 1
ATOM 1807 C CA . ILE A 1 224 ? -7.738 -18.896 9.963 1.00 56.78 224 ILE A CA 1
ATOM 1808 C C . ILE A 1 224 ? -8.615 -19.667 10.975 1.00 56.78 224 ILE A C 1
ATOM 1810 O O . ILE A 1 224 ? -8.373 -20.840 11.254 1.00 56.78 224 ILE A O 1
ATOM 1814 N N . ASN A 1 225 ? -9.680 -19.048 11.499 1.00 46.91 225 ASN A N 1
ATOM 1815 C CA . ASN A 1 225 ? -10.445 -19.576 12.628 1.00 46.91 225 ASN A CA 1
ATOM 1816 C C . ASN A 1 225 ? -11.474 -20.659 12.262 1.00 46.91 225 ASN A C 1
ATOM 1818 O O . ASN A 1 225 ? -12.044 -21.266 13.164 1.00 46.91 225 ASN A O 1
ATOM 1822 N N . ASN A 1 226 ? -11.642 -21.010 10.982 1.00 49.00 226 ASN A N 1
ATOM 1823 C CA . ASN A 1 226 ? -12.482 -22.145 10.565 1.00 49.00 226 ASN A CA 1
ATOM 1824 C C . ASN A 1 226 ? -11.766 -23.513 10.639 1.00 49.00 226 ASN A C 1
ATOM 1826 O O . ASN A 1 226 ? -11.987 -24.403 9.817 1.00 49.00 226 ASN A O 1
ATOM 1830 N N . GLY A 1 227 ? -10.918 -23.690 11.655 1.00 45.28 227 GLY A N 1
ATOM 1831 C CA . GLY A 1 227 ? -10.628 -24.978 12.293 1.00 45.28 227 GLY A CA 1
ATOM 1832 C C . GLY A 1 227 ? -9.879 -26.053 11.504 1.00 45.28 227 GLY A C 1
ATOM 1833 O O . GLY A 1 227 ? -9.610 -27.097 12.089 1.00 45.28 227 GLY A O 1
ATOM 1834 N N . ASN A 1 228 ? -9.534 -25.871 10.222 1.00 47.75 228 ASN A N 1
ATOM 1835 C CA . ASN A 1 228 ? -8.940 -26.985 9.466 1.00 47.75 228 ASN A CA 1
ATOM 1836 C C . ASN A 1 228 ? -7.992 -26.630 8.310 1.00 47.75 228 ASN A C 1
ATOM 1838 O O . ASN A 1 228 ? -7.685 -27.486 7.478 1.00 47.75 228 ASN A O 1
ATOM 1842 N N . ILE A 1 229 ? -7.503 -25.393 8.228 1.00 51.97 229 ILE A N 1
ATOM 1843 C 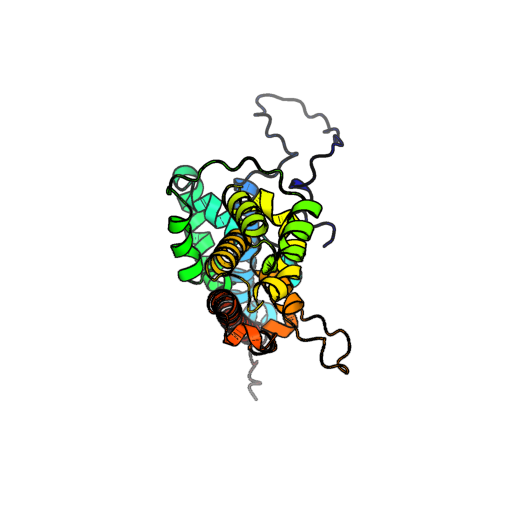CA . ILE A 1 229 ? -6.588 -24.986 7.156 1.00 51.97 229 ILE A CA 1
ATOM 1844 C C . ILE A 1 229 ? -5.236 -24.662 7.784 1.00 51.97 229 ILE A C 1
ATOM 1846 O O . ILE A 1 229 ? -5.125 -23.784 8.635 1.00 51.97 229 ILE A O 1
ATOM 1850 N N . ARG A 1 230 ? -4.214 -25.428 7.375 1.00 53.78 230 ARG A N 1
ATOM 1851 C CA . ARG A 1 230 ? -2.792 -25.197 7.684 1.00 53.78 230 ARG A CA 1
ATOM 1852 C C . ARG A 1 230 ? -2.482 -23.703 7.563 1.00 53.78 230 ARG A C 1
ATOM 1854 O O . ARG A 1 230 ? -3.037 -23.067 6.680 1.00 53.78 230 ARG A O 1
ATOM 1861 N N . ASN A 1 231 ? -1.585 -23.176 8.395 1.00 56.09 231 ASN A N 1
ATOM 1862 C CA . ASN A 1 231 ? -1.095 -21.791 8.346 1.00 56.09 231 ASN A CA 1
ATOM 1863 C C . ASN A 1 231 ? -0.584 -21.417 6.937 1.00 56.09 231 ASN A C 1
ATOM 1865 O O . ASN A 1 231 ? 0.609 -21.517 6.656 1.00 56.09 231 ASN A O 1
ATOM 1869 N N . VAL A 1 232 ? -1.481 -21.040 6.025 1.00 67.75 232 VAL A N 1
ATOM 1870 C CA . VAL A 1 232 ? -1.138 -20.602 4.675 1.00 67.75 232 VAL A CA 1
ATOM 1871 C C . VAL A 1 232 ? -0.944 -19.102 4.753 1.00 67.75 232 VAL A C 1
ATOM 1873 O O . VAL A 1 232 ? -1.9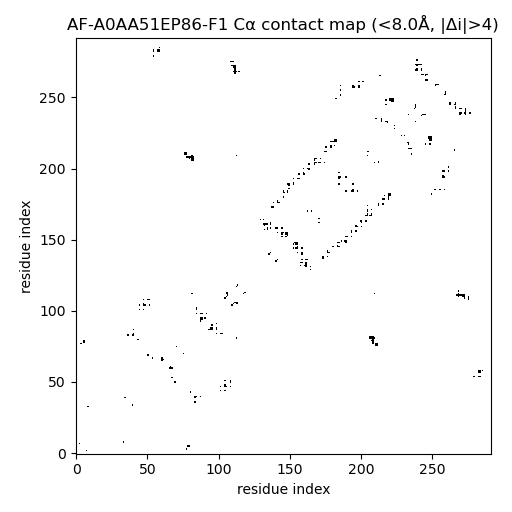00 -18.334 4.796 1.00 67.75 232 VAL A O 1
ATOM 1876 N N . THR A 1 233 ? 0.317 -18.690 4.787 1.00 81.00 233 THR A N 1
ATOM 1877 C CA . THR A 1 233 ? 0.688 -17.294 4.581 1.00 81.00 233 THR A CA 1
ATOM 1878 C C . THR A 1 233 ? 0.579 -16.988 3.093 1.00 81.00 233 THR A C 1
ATOM 1880 O O . THR A 1 233 ? 1.240 -17.621 2.267 1.00 81.00 233 THR A O 1
ATOM 1883 N N . ILE A 1 234 ? -0.253 -16.013 2.742 1.00 84.31 234 ILE A N 1
ATOM 1884 C CA . ILE A 1 234 ? -0.341 -15.507 1.379 1.00 84.31 234 ILE A CA 1
ATOM 1885 C C . ILE A 1 234 ? 0.889 -14.639 1.115 1.00 84.31 234 ILE A C 1
ATOM 1887 O O . ILE A 1 234 ? 1.175 -13.688 1.845 1.00 84.31 234 ILE A O 1
ATOM 1891 N N . THR A 1 235 ? 1.625 -14.979 0.058 1.00 86.81 235 THR A N 1
ATOM 1892 C CA . THR A 1 235 ? 2.763 -14.192 -0.426 1.00 86.81 235 THR A CA 1
ATOM 1893 C C . THR A 1 235 ? 2.348 -13.299 -1.592 1.00 86.81 235 THR A C 1
ATOM 1895 O O . THR A 1 235 ? 1.290 -13.488 -2.194 1.00 86.81 235 THR A O 1
ATOM 1898 N N . GLN A 1 236 ? 3.209 -12.350 -1.968 1.00 84.06 236 GLN A N 1
ATOM 1899 C CA . GLN A 1 236 ? 2.973 -11.527 -3.153 1.00 84.06 236 GLN A CA 1
ATOM 1900 C C . GLN A 1 236 ? 2.856 -12.359 -4.436 1.00 84.06 236 GLN A C 1
ATOM 1902 O O . GLN A 1 236 ? 2.077 -12.004 -5.313 1.00 84.06 236 GLN A O 1
ATOM 1907 N N . GLU A 1 237 ? 3.581 -13.472 -4.548 1.00 85.44 237 GLU A N 1
ATOM 1908 C CA . GLU A 1 237 ? 3.503 -14.352 -5.717 1.00 85.44 237 GLU A CA 1
ATOM 1909 C C . GLU A 1 237 ? 2.137 -15.040 -5.814 1.00 85.44 237 GLU A C 1
ATOM 1911 O O . GLU A 1 237 ? 1.538 -15.060 -6.887 1.00 85.44 237 GLU A O 1
ATOM 1916 N N . ASN A 1 238 ? 1.594 -15.506 -4.685 1.00 85.88 238 ASN A N 1
ATOM 1917 C CA . ASN A 1 238 ? 0.263 -16.111 -4.632 1.00 85.88 238 ASN A CA 1
ATOM 1918 C C . ASN A 1 238 ? -0.816 -15.135 -5.132 1.00 85.88 238 ASN A C 1
ATOM 1920 O O . ASN A 1 238 ? -1.652 -15.515 -5.948 1.00 85.88 238 ASN A O 1
ATOM 1924 N N . VAL A 1 239 ? -0.765 -13.877 -4.676 1.00 88.38 239 VAL A N 1
ATOM 1925 C CA . VAL A 1 239 ? -1.727 -12.825 -5.057 1.00 88.38 239 VAL A CA 1
ATOM 1926 C C . VAL A 1 239 ? -1.580 -12.421 -6.522 1.00 88.38 239 VAL A C 1
ATOM 1928 O O . VAL A 1 239 ? -2.568 -12.118 -7.181 1.00 88.38 239 VAL A O 1
ATOM 1931 N N . LEU A 1 240 ? -0.355 -12.413 -7.051 1.00 86.94 240 LEU A N 1
ATOM 1932 C CA . LEU A 1 240 ? -0.109 -12.111 -8.461 1.00 86.94 240 LEU A CA 1
ATOM 1933 C C . LEU A 1 240 ? -0.708 -13.177 -9.392 1.00 86.94 240 LEU A C 1
ATOM 1935 O O . LEU A 1 240 ? -1.260 -12.833 -10.439 1.00 86.94 240 LEU A O 1
ATOM 1939 N N . VAL A 1 241 ? -0.624 -14.452 -9.001 1.00 88.56 241 VAL A N 1
ATOM 1940 C CA . VAL A 1 241 ? -1.184 -15.578 -9.763 1.00 88.56 241 VAL A CA 1
ATOM 1941 C C . VAL A 1 241 ? -2.707 -15.646 -9.631 1.00 88.56 241 VAL A C 1
ATOM 1943 O O . VAL A 1 241 ? -3.393 -15.888 -10.620 1.00 88.56 241 VAL A O 1
ATOM 1946 N N . ASP A 1 242 ? -3.241 -15.414 -8.432 1.00 90.00 242 ASP A N 1
ATOM 1947 C CA . ASP A 1 242 ? -4.678 -15.457 -8.148 1.00 90.00 242 ASP A CA 1
ATOM 1948 C C . ASP A 1 242 ? -5.101 -14.240 -7.297 1.00 90.00 242 ASP A C 1
ATOM 1950 O O . ASP A 1 242 ? -5.170 -14.319 -6.063 1.00 90.00 242 ASP A O 1
ATOM 1954 N N . PRO A 1 243 ? -5.412 -13.097 -7.943 1.00 92.62 243 PRO A N 1
ATOM 1955 C CA . PRO A 1 243 ? -5.818 -11.867 -7.257 1.00 92.62 243 PRO A CA 1
ATOM 1956 C C . PRO A 1 243 ? -7.089 -12.010 -6.418 1.00 92.62 243 PRO A C 1
ATOM 1958 O O . PRO A 1 243 ? -7.296 -11.249 -5.474 1.00 92.62 243 PRO A O 1
ATOM 1961 N N . LEU A 1 244 ? -7.948 -12.988 -6.726 1.00 92.81 244 LEU A N 1
ATOM 1962 C CA . LEU A 1 244 ? -9.209 -13.190 -6.011 1.00 92.81 244 LEU A CA 1
ATOM 1963 C C . LEU A 1 244 ? -8.999 -13.745 -4.597 1.00 92.81 244 LEU A C 1
ATOM 1965 O O . LEU A 1 244 ? -9.917 -13.679 -3.779 1.00 92.81 244 LEU A O 1
ATOM 1969 N N . GLN A 1 245 ? -7.795 -14.222 -4.259 1.00 89.69 245 GLN A N 1
ATOM 1970 C CA . GLN A 1 245 ? -7.458 -14.607 -2.883 1.00 89.69 245 GLN A CA 1
ATOM 1971 C C . GLN A 1 245 ? -7.611 -13.450 -1.893 1.00 89.69 245 GLN A C 1
ATOM 1973 O O . GLN A 1 245 ? -7.919 -13.698 -0.731 1.00 89.69 245 GLN A O 1
ATOM 1978 N N . VAL A 1 246 ? -7.490 -12.200 -2.354 1.00 91.94 246 VAL A N 1
ATOM 1979 C CA . VAL A 1 246 ? -7.725 -10.991 -1.545 1.00 91.94 246 VAL A CA 1
ATOM 1980 C C . VAL A 1 246 ? -9.145 -10.959 -0.958 1.00 91.94 246 VAL A C 1
ATOM 1982 O O . VAL A 1 246 ? -9.352 -10.416 0.123 1.00 91.94 246 VAL A O 1
ATOM 1985 N N . LEU A 1 247 ? -10.122 -11.581 -1.629 1.00 91.75 247 LEU A N 1
ATOM 1986 C CA . LEU A 1 247 ? -11.513 -11.652 -1.169 1.00 91.75 247 LEU A CA 1
ATOM 1987 C C . LEU A 1 247 ? -11.765 -12.763 -0.140 1.00 91.75 247 LEU A C 1
ATOM 1989 O O . LEU A 1 247 ? -12.829 -12.779 0.476 1.00 91.75 247 LEU A O 1
ATOM 1993 N N . ARG A 1 248 ? -10.807 -13.673 0.088 1.00 90.00 248 ARG A N 1
ATOM 1994 C CA . ARG A 1 248 ? -10.899 -14.748 1.095 1.00 90.00 248 ARG A CA 1
ATOM 1995 C C . ARG A 1 248 ? -10.593 -14.215 2.501 1.00 90.00 248 ARG A C 1
ATOM 1997 O O . ARG A 1 248 ? -9.716 -14.718 3.195 1.00 90.00 248 ARG A O 1
ATOM 2004 N N . CYS A 1 249 ? -11.297 -13.162 2.893 1.00 91.25 249 CYS A N 1
ATOM 2005 C CA . CYS A 1 249 ? -11.127 -12.446 4.153 1.00 91.25 249 CYS A CA 1
ATOM 2006 C C . CYS A 1 249 ? -12.303 -12.694 5.113 1.00 91.25 249 CYS A C 1
ATOM 2008 O O . CYS A 1 249 ? -13.317 -13.276 4.726 1.00 91.25 249 CYS A O 1
ATOM 2010 N N . ASP A 1 250 ? -12.163 -12.242 6.363 1.00 92.25 250 ASP A N 1
ATOM 2011 C CA . ASP A 1 250 ? -13.242 -12.209 7.362 1.00 92.25 250 ASP A CA 1
ATOM 2012 C C . ASP A 1 250 ? -14.537 -11.624 6.763 1.00 92.25 250 ASP A C 1
ATOM 2014 O O . ASP A 1 250 ? -14.557 -10.506 6.241 1.00 92.25 250 ASP A O 1
ATOM 2018 N N . ILE A 1 251 ? -15.640 -12.371 6.859 1.00 92.44 251 ILE A N 1
ATOM 2019 C CA . ILE A 1 251 ? -16.919 -12.013 6.227 1.00 92.44 251 ILE A CA 1
ATOM 2020 C C . ILE A 1 251 ? -17.488 -10.668 6.702 1.00 92.44 251 ILE A C 1
ATOM 2022 O O . ILE A 1 251 ? -18.283 -10.044 5.992 1.00 92.44 251 ILE A O 1
ATOM 2026 N N . ARG A 1 252 ? -17.092 -10.189 7.889 1.00 94.88 252 ARG A N 1
ATOM 2027 C CA . ARG A 1 252 ? -17.542 -8.897 8.428 1.00 94.88 252 ARG A CA 1
ATOM 2028 C C . ARG A 1 252 ? -17.011 -7.725 7.609 1.00 94.88 252 ARG A C 1
ATOM 2030 O O . ARG A 1 252 ? -17.648 -6.672 7.583 1.00 94.88 252 ARG A O 1
ATOM 2037 N N . VAL A 1 253 ? -15.918 -7.912 6.863 1.00 95.75 253 VAL A N 1
ATOM 2038 C CA . VAL A 1 253 ? -15.382 -6.905 5.935 1.00 95.75 253 VAL A CA 1
ATOM 2039 C C . VAL A 1 253 ? -16.452 -6.440 4.949 1.00 95.75 253 VAL A C 1
ATOM 2041 O O . VAL A 1 253 ? -16.604 -5.239 4.747 1.00 95.75 253 VAL A O 1
ATOM 2044 N N . PHE A 1 254 ? -17.265 -7.351 4.403 1.00 94.88 254 PHE A N 1
ATOM 2045 C CA . PHE A 1 254 ? -18.302 -7.015 3.417 1.00 94.88 254 PHE A CA 1
ATOM 2046 C C . PHE A 1 254 ? -19.438 -6.147 3.979 1.00 94.88 254 PHE A C 1
ATOM 2048 O O . PHE A 1 254 ? -20.209 -5.570 3.215 1.00 94.88 254 PHE A O 1
ATOM 2055 N N . ARG A 1 255 ? -19.535 -6.023 5.308 1.00 94.50 255 ARG A N 1
ATOM 2056 C CA . ARG A 1 255 ? -20.479 -5.131 6.001 1.00 94.50 255 ARG A CA 1
ATOM 2057 C C . ARG A 1 255 ? -19.805 -3.850 6.510 1.00 94.50 255 ARG A C 1
ATOM 2059 O O . ARG A 1 255 ? -20.485 -2.865 6.793 1.00 94.50 255 ARG A O 1
ATOM 2066 N N . CYS A 1 256 ? -18.475 -3.824 6.581 1.00 96.25 256 CYS A N 1
ATOM 2067 C CA . CYS A 1 256 ? -17.692 -2.694 7.065 1.00 96.25 256 CYS A CA 1
ATOM 2068 C C . CYS A 1 256 ? -17.137 -1.862 5.898 1.00 96.25 256 CYS A C 1
ATOM 2070 O O . CYS A 1 256 ? -16.045 -2.105 5.389 1.00 96.25 256 CYS A O 1
ATOM 2072 N N . GLY A 1 257 ? -17.883 -0.835 5.484 1.00 95.50 257 GLY A N 1
ATOM 2073 C CA . GLY A 1 257 ? -17.533 0.011 4.334 1.00 95.50 257 GLY A CA 1
ATOM 2074 C C . GLY A 1 257 ? -16.083 0.544 4.269 1.00 95.50 257 GLY A C 1
ATOM 2075 O O . GLY A 1 257 ? -15.503 0.473 3.188 1.00 95.50 257 GLY A O 1
ATOM 2076 N N . PRO A 1 258 ? -15.455 1.062 5.349 1.00 96.06 258 PRO A N 1
ATOM 2077 C CA . PRO A 1 258 ? -14.106 1.623 5.277 1.00 96.06 258 PRO A CA 1
ATOM 2078 C C . PRO A 1 258 ? -13.048 0.539 5.062 1.00 96.06 258 PRO A C 1
ATOM 2080 O O . PRO A 1 258 ? -12.111 0.747 4.295 1.00 96.06 258 PRO A O 1
ATOM 2083 N N . ILE A 1 259 ? -13.231 -0.636 5.671 1.00 96.62 259 ILE A N 1
ATOM 2084 C CA . ILE A 1 259 ? -12.330 -1.781 5.500 1.00 96.62 259 ILE A CA 1
ATOM 2085 C C . ILE A 1 259 ? -12.563 -2.462 4.146 1.00 96.62 259 ILE A C 1
ATOM 2087 O O . ILE A 1 259 ? -11.602 -2.824 3.472 1.00 96.62 259 ILE A O 1
ATOM 2091 N N . LEU A 1 260 ? -13.812 -2.547 3.677 1.00 96.88 260 LEU A N 1
ATOM 2092 C CA . LEU A 1 260 ? -14.118 -3.017 2.325 1.00 96.88 260 LEU A CA 1
ATOM 2093 C C . LEU A 1 260 ? -13.425 -2.154 1.263 1.00 96.88 260 LEU A C 1
ATOM 2095 O O . LEU A 1 260 ? -12.855 -2.698 0.324 1.00 96.88 260 LEU A O 1
ATOM 2099 N N . LYS A 1 261 ? -13.405 -0.823 1.427 1.00 95.69 261 LYS A N 1
ATOM 2100 C CA . LYS A 1 261 ? -12.663 0.079 0.527 1.00 95.69 261 LYS A CA 1
ATOM 2101 C C . LYS A 1 261 ? -11.167 -0.249 0.473 1.00 95.69 261 LYS A C 1
ATOM 2103 O O . LYS A 1 261 ? -10.594 -0.208 -0.610 1.00 95.69 261 LYS A O 1
ATOM 2108 N N . ILE A 1 262 ? -10.547 -0.598 1.605 1.00 96.31 262 ILE A N 1
ATOM 2109 C CA . ILE A 1 262 ? -9.148 -1.060 1.631 1.00 96.31 262 ILE A CA 1
ATOM 2110 C C . ILE A 1 262 ? -9.000 -2.330 0.788 1.00 96.31 262 ILE A C 1
ATOM 2112 O O . ILE A 1 262 ? -8.146 -2.387 -0.092 1.00 96.31 262 ILE A O 1
ATOM 2116 N N . ILE A 1 263 ? -9.852 -3.331 1.023 1.00 96.44 263 ILE A N 1
ATOM 2117 C CA . ILE A 1 263 ? -9.793 -4.611 0.308 1.00 96.44 263 ILE A CA 1
ATOM 2118 C C . ILE A 1 263 ? -10.010 -4.444 -1.195 1.00 96.44 263 ILE A C 1
ATOM 2120 O O . ILE A 1 263 ? -9.270 -5.030 -1.981 1.00 96.44 263 ILE A O 1
ATOM 2124 N N . LEU A 1 264 ? -10.969 -3.615 -1.609 1.00 95.62 264 LEU A N 1
ATOM 2125 C CA . LEU A 1 264 ? -11.215 -3.335 -3.023 1.00 95.62 264 LEU A CA 1
ATOM 2126 C C . LEU A 1 264 ? -10.019 -2.642 -3.684 1.00 95.62 264 LEU A C 1
ATOM 2128 O O . LEU A 1 264 ? -9.657 -3.015 -4.796 1.00 95.62 264 LEU A O 1
ATOM 2132 N N . ARG A 1 265 ? -9.351 -1.715 -2.986 1.00 94.44 265 ARG A N 1
ATOM 2133 C CA . ARG A 1 265 ? -8.126 -1.069 -3.484 1.00 94.44 265 ARG A CA 1
ATOM 2134 C C . ARG A 1 265 ? -6.983 -2.071 -3.649 1.00 94.44 265 ARG A C 1
ATOM 2136 O O . ARG A 1 265 ? -6.302 -2.073 -4.670 1.00 94.44 265 ARG A O 1
ATOM 2143 N N . ILE A 1 266 ? -6.795 -2.964 -2.674 1.00 95.00 266 ILE A N 1
ATOM 2144 C CA . ILE A 1 266 ? -5.801 -4.044 -2.772 1.00 95.00 266 ILE A CA 1
ATOM 2145 C C . ILE A 1 266 ? -6.135 -4.972 -3.946 1.00 95.00 266 ILE A C 1
ATOM 2147 O O . ILE A 1 266 ? -5.236 -5.366 -4.689 1.00 95.00 266 ILE A O 1
ATOM 2151 N N . LEU A 1 267 ? -7.410 -5.322 -4.131 1.00 95.44 267 LEU A N 1
ATOM 2152 C CA . LEU A 1 267 ? -7.861 -6.177 -5.226 1.00 95.44 267 LEU A CA 1
ATOM 2153 C C . LEU A 1 267 ? -7.602 -5.526 -6.589 1.00 95.44 267 LEU A C 1
ATOM 2155 O O . LEU A 1 267 ? -7.049 -6.179 -7.470 1.00 95.44 267 LEU A O 1
ATOM 2159 N N . GLU A 1 268 ? -7.953 -4.254 -6.759 1.00 94.69 268 GLU A N 1
ATOM 2160 C CA . GLU A 1 268 ? -7.701 -3.504 -7.992 1.00 94.69 268 GLU A CA 1
ATOM 2161 C C . GLU A 1 268 ? -6.207 -3.478 -8.335 1.00 94.69 268 GLU A C 1
ATOM 2163 O O . GLU A 1 268 ? -5.805 -3.840 -9.446 1.00 94.69 268 GLU A O 1
ATOM 2168 N N . ALA A 1 269 ? -5.368 -3.152 -7.351 1.00 92.69 269 ALA A N 1
ATOM 2169 C CA . ALA A 1 269 ? -3.922 -3.181 -7.507 1.00 92.69 269 ALA A CA 1
ATOM 2170 C C . ALA A 1 269 ? -3.409 -4.590 -7.851 1.00 92.69 269 ALA A C 1
ATOM 2172 O O . ALA A 1 269 ? -2.561 -4.757 -8.729 1.00 92.69 269 ALA A O 1
ATOM 2173 N N . SER A 1 270 ? -3.955 -5.627 -7.216 1.00 93.75 270 SER A N 1
ATOM 2174 C CA . SER A 1 270 ? -3.584 -7.024 -7.472 1.00 93.75 270 SER A CA 1
ATOM 2175 C C . SER A 1 270 ? -3.964 -7.470 -8.887 1.00 93.75 270 SER A C 1
ATOM 2177 O O . SER A 1 270 ? -3.163 -8.113 -9.566 1.00 93.75 270 SER A O 1
ATOM 2179 N N . LEU A 1 271 ? -5.139 -7.068 -9.381 1.00 94.38 271 LEU A N 1
ATOM 2180 C CA . LEU A 1 271 ? -5.583 -7.314 -10.756 1.00 94.38 271 LEU A CA 1
ATOM 2181 C C . LEU A 1 271 ? -4.687 -6.598 -11.777 1.00 94.38 271 LEU A C 1
ATOM 2183 O O . LEU A 1 271 ? -4.283 -7.198 -12.777 1.00 94.38 271 LEU A O 1
ATOM 2187 N N . ALA A 1 272 ? -4.330 -5.335 -11.522 1.00 92.12 272 ALA A N 1
ATOM 2188 C CA . ALA A 1 272 ? -3.396 -4.586 -12.362 1.00 92.12 272 ALA A CA 1
ATOM 2189 C C . ALA A 1 272 ? -2.006 -5.247 -12.398 1.00 92.12 272 ALA A C 1
ATOM 2191 O O . ALA A 1 272 ? -1.410 -5.400 -13.469 1.00 92.12 272 ALA A O 1
ATOM 2192 N N . ALA A 1 273 ? -1.517 -5.698 -11.242 1.00 91.25 273 ALA A N 1
ATOM 2193 C CA . ALA A 1 273 ? -0.229 -6.366 -11.116 1.00 91.25 273 ALA A CA 1
ATOM 2194 C C . ALA A 1 273 ? -0.207 -7.726 -11.835 1.00 91.25 273 ALA A C 1
ATOM 2196 O O . ALA A 1 273 ? 0.750 -8.018 -12.554 1.00 91.25 273 ALA A O 1
ATOM 2197 N N . SER A 1 274 ? -1.272 -8.521 -11.695 1.00 92.12 274 SER A N 1
ATOM 2198 C CA . SER A 1 274 ? -1.437 -9.816 -12.364 1.00 92.12 274 SER A CA 1
ATOM 2199 C C . SER A 1 274 ? -1.453 -9.671 -13.888 1.00 92.12 274 SER A C 1
ATOM 2201 O O . SER A 1 274 ? -0.683 -10.327 -14.590 1.00 92.12 274 SER A O 1
ATOM 2203 N N . ARG A 1 275 ? -2.224 -8.708 -14.417 1.00 91.50 275 ARG A N 1
ATOM 2204 C CA . ARG A 1 275 ? -2.225 -8.376 -15.854 1.00 91.50 275 ARG A CA 1
ATOM 2205 C C . ARG A 1 275 ? -0.839 -7.975 -16.363 1.00 91.50 275 ARG A C 1
ATOM 2207 O O . ARG A 1 275 ? -0.412 -8.437 -17.420 1.00 91.50 275 ARG A O 1
ATOM 2214 N N . SER A 1 276 ? -0.129 -7.129 -15.614 1.00 88.62 276 SER A N 1
ATOM 2215 C CA . SER A 1 276 ? 1.240 -6.717 -15.950 1.00 88.62 276 SER A CA 1
ATOM 2216 C C . SER A 1 276 ? 2.219 -7.894 -15.932 1.00 88.62 276 SER A C 1
ATOM 2218 O O . SER A 1 276 ? 3.093 -7.986 -16.793 1.00 88.62 276 SER A O 1
ATOM 2220 N N . GLN A 1 277 ? 2.091 -8.810 -14.970 1.00 87.75 277 GLN A N 1
ATOM 2221 C CA . GLN A 1 277 ? 2.923 -10.009 -14.905 1.00 87.75 277 GLN A CA 1
ATOM 2222 C C . GLN A 1 277 ? 2.669 -10.929 -16.101 1.00 87.75 277 GLN A C 1
ATOM 2224 O O . GLN A 1 277 ? 3.631 -11.390 -16.709 1.00 87.75 277 GLN A O 1
ATOM 2229 N N . LEU A 1 278 ? 1.405 -11.164 -16.462 1.00 86.81 278 LEU A N 1
ATOM 2230 C CA . LEU A 1 278 ? 1.055 -11.992 -17.614 1.00 86.81 278 LEU A CA 1
ATOM 2231 C C . LEU A 1 278 ? 1.608 -11.398 -18.916 1.00 86.81 278 LEU A C 1
ATOM 2233 O O . LEU A 1 278 ? 2.235 -12.109 -19.694 1.00 86.81 278 LEU A O 1
ATOM 2237 N N . SER A 1 279 ? 1.450 -10.086 -19.113 1.00 86.62 279 SER A N 1
ATOM 2238 C CA . SER A 1 279 ? 2.024 -9.377 -20.264 1.00 86.62 279 SER A CA 1
ATOM 2239 C C . SER A 1 279 ? 3.550 -9.537 -20.332 1.00 86.62 279 SER A C 1
ATOM 2241 O O . SER A 1 279 ? 4.096 -9.901 -21.372 1.00 86.62 279 SER A O 1
ATOM 2243 N N . ARG A 1 280 ? 4.248 -9.364 -19.200 1.00 84.25 280 ARG A N 1
ATOM 2244 C CA . ARG A 1 280 ? 5.702 -9.582 -19.117 1.00 84.25 280 ARG A CA 1
ATOM 2245 C C . ARG A 1 280 ? 6.102 -11.027 -19.400 1.00 84.25 280 ARG A C 1
ATOM 2247 O O . ARG A 1 280 ? 7.079 -11.251 -20.100 1.00 84.25 280 ARG A O 1
ATOM 2254 N N . HIS A 1 281 ? 5.349 -12.002 -18.897 1.00 83.88 281 HIS A N 1
ATOM 2255 C CA . HIS A 1 281 ? 5.629 -13.422 -19.120 1.00 83.88 281 HIS A CA 1
ATOM 2256 C C . HIS A 1 281 ? 5.528 -13.809 -20.599 1.00 83.88 281 HIS A C 1
ATOM 2258 O O . HIS A 1 281 ? 6.375 -14.559 -21.083 1.00 83.88 281 HIS A O 1
ATOM 2264 N N . LEU A 1 282 ? 4.557 -13.244 -21.325 1.00 82.62 282 LEU A N 1
ATOM 2265 C CA . LEU A 1 282 ? 4.430 -13.418 -22.775 1.00 82.62 282 LEU A CA 1
ATOM 2266 C C . LEU A 1 282 ? 5.624 -12.820 -23.537 1.00 82.62 282 LEU A C 1
ATOM 2268 O O . LEU A 1 282 ? 6.088 -13.419 -24.503 1.00 82.62 282 LEU A O 1
ATOM 2272 N N . LEU A 1 283 ? 6.148 -11.674 -23.087 1.00 79.00 283 LEU A N 1
ATOM 2273 C CA . LEU A 1 283 ? 7.334 -11.041 -23.680 1.00 79.00 283 LEU A CA 1
ATOM 2274 C C . LEU A 1 283 ? 8.632 -11.800 -23.371 1.00 79.00 283 LEU A C 1
ATOM 2276 O O . LEU A 1 283 ? 9.491 -11.912 -24.239 1.00 79.00 283 LEU A O 1
ATOM 2280 N N . ASP A 1 284 ? 8.780 -12.340 -22.159 1.00 75.75 284 ASP A N 1
ATOM 2281 C CA . ASP A 1 284 ? 9.961 -13.117 -21.758 1.00 75.75 284 ASP A CA 1
ATOM 2282 C C . ASP A 1 284 ? 9.991 -14.519 -22.406 1.00 75.75 284 ASP A C 1
ATOM 2284 O O . ASP A 1 284 ? 11.052 -15.142 -22.497 1.00 75.75 284 ASP A O 1
ATOM 2288 N N . LYS A 1 285 ? 8.841 -15.031 -22.865 1.00 73.62 285 LYS A N 1
ATOM 2289 C CA . LYS A 1 285 ? 8.711 -16.316 -23.571 1.00 73.62 285 LYS A CA 1
ATOM 2290 C C . LYS A 1 285 ? 8.042 -16.129 -24.936 1.00 73.62 285 LYS A C 1
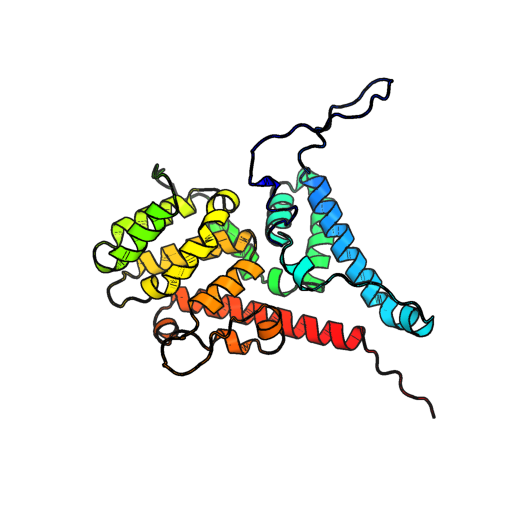ATOM 2292 O O . LYS A 1 285 ? 6.941 -16.648 -25.140 1.00 73.62 285 LYS A O 1
ATOM 2297 N N . PRO A 1 286 ? 8.692 -15.428 -25.882 1.00 66.12 286 PRO A N 1
ATOM 2298 C CA . PRO A 1 286 ? 8.140 -15.296 -27.217 1.00 66.12 286 PRO A CA 1
ATOM 2299 C C . PRO A 1 286 ? 8.003 -16.696 -27.821 1.00 66.12 286 PRO A C 1
ATOM 2301 O O . PRO A 1 286 ? 8.936 -17.504 -27.763 1.00 66.12 286 PRO A O 1
ATOM 2304 N N . LEU A 1 287 ? 6.824 -17.002 -28.365 1.00 62.56 287 LEU A N 1
ATOM 2305 C CA . LEU A 1 287 ? 6.614 -18.221 -29.133 1.00 62.56 287 LEU A CA 1
ATOM 2306 C C . LEU A 1 287 ? 7.540 -18.144 -30.348 1.00 62.56 287 LEU A C 1
ATOM 2308 O O . LEU A 1 287 ? 7.260 -17.435 -31.309 1.00 62.56 287 LEU A O 1
ATOM 2312 N N . LEU A 1 288 ? 8.674 -18.840 -30.287 1.00 58.56 288 LEU A N 1
ATOM 2313 C CA . LEU A 1 288 ? 9.455 -19.141 -31.475 1.00 58.56 288 LEU A CA 1
ATOM 2314 C C . LEU A 1 288 ? 8.590 -20.096 -32.292 1.00 58.56 288 LEU A C 1
ATOM 2316 O O . LEU A 1 288 ? 8.569 -21.300 -32.020 1.00 58.56 288 LEU A O 1
ATOM 2320 N N . GLU A 1 289 ? 7.814 -19.559 -33.234 1.00 50.25 289 GLU A N 1
ATOM 2321 C CA . GLU A 1 289 ? 7.208 -20.383 -34.270 1.00 50.25 289 GLU A CA 1
ATOM 2322 C C . GLU A 1 289 ? 8.340 -21.196 -34.898 1.00 50.25 289 GLU A C 1
ATOM 2324 O O . GLU A 1 289 ? 9.301 -20.655 -35.449 1.00 50.25 289 GLU A O 1
ATOM 2329 N N . LYS A 1 290 ? 8.273 -22.519 -34.731 1.00 44.53 290 LYS A N 1
ATOM 2330 C CA . LYS A 1 290 ? 9.104 -23.432 -35.501 1.00 44.53 290 LYS A CA 1
ATOM 2331 C C . LYS A 1 290 ? 8.644 -23.284 -36.945 1.00 44.53 290 LYS A C 1
ATOM 2333 O O . LYS A 1 290 ? 7.675 -23.933 -37.329 1.00 44.53 290 LYS A O 1
ATOM 2338 N N . SER A 1 291 ? 9.303 -22.425 -37.719 1.00 44.34 291 SER A N 1
ATOM 2339 C CA . SER A 1 291 ? 9.231 -22.514 -39.174 1.00 44.34 291 SER A CA 1
ATOM 2340 C C . SER A 1 291 ? 9.653 -23.931 -39.554 1.00 44.34 291 SER A C 1
ATOM 2342 O O . SER A 1 291 ? 10.787 -24.333 -39.279 1.00 44.34 291 SER A O 1
ATOM 2344 N N . GLY A 1 292 ? 8.685 -24.702 -40.049 1.00 36.94 292 GLY A N 1
ATOM 2345 C CA . GLY A 1 292 ? 8.905 -26.000 -40.682 1.00 36.94 292 GLY A CA 1
ATOM 2346 C C . GLY A 1 292 ? 9.554 -25.856 -42.046 1.00 36.94 292 GLY A C 1
ATOM 2347 O O . GLY A 1 292 ? 9.476 -24.749 -42.626 1.00 36.94 292 GLY A O 1
#

Sequence (292 aa):
FRNSIFGVNFDSQNKPFTPMETDGDSSTDVNIEQPTLASQLLLIYYLLFYEDVRLANSATLIANGRKVKSYSTAFLSELPIKYLLHQAQKDQMSYGGLFSPLLRLLATHFPQLSLVDDWMDDQVFGDTSRHQIDIIISNASIVEAFQSIEENPYKTGKILKAMLNKNPTDIWPYAEIFVTYVKSALGDQVPRHIQELYREVWLRLNTVLPRCLWIMTINALLDINNGNIRNVTITQENVLVDPLQVLRCDIRVFRCGPILKIILRILEASLAASRSQLSRHLLDKPLLEKSG

Nearest PDB structures (foldseek):
  7ycx-assembly1_B  TM=8.612E-01  e=1.174E-12  Homo sapiens
  8rc4-assembly1_b  TM=8.309E-01  e=1.125E-12  Homo sapiens
  7pks-assembly1_b  TM=8.615E-01  e=3.254E-12  Homo sapiens
  8rbx-assembly1_b  TM=7.654E-01  e=2.746E-12  Homo sapiens
  7cun-assembly1_B  TM=7.967E-01  e=1.840E-10  Homo sapiens

InterPro domains:
  IPR029321 Integrator complex subunit 2 [PF14750] (22-291)
  IPR029321 Integrator complex subunit 2 [PTHR28608] (27-287)

Foldseek 3Di:
DVDDVVVVVVDPDDDDDDDDDDDDDDDPCPPPPDQDLVNLLVVLLVLLVVVVVCLVCLVVCVVVVHDDDHDDPVSVLQRQLLLSLVVCVVVCVVRVVSNVSSLVSCCQQQVLSVDPCLVVCPVVLDDDPQDQLPDDDDLVQCVVQLVCCLVCVVSLVSNLSNLSPDQLVVCLVCLLSLLLSLVSCLDPSHDLVSLQSSLSSLSRVCSGRVSVSLQSNLLSFAPPPPPDDDSDRDDLVNCLQPVCSLVNGDPSCVVNVSSVVVSVSSSVSSVVSNVSVVVSVCSNDPPPPPPD

Mean predicted aligned error: 10.53 Å

Secondary structure (DSSP, 8-state):
-TT-HHHHTT-----PPPPPP---S------TTS--HHHHHHHHHHHHHHHHHHHHTHHHHHHTT-------HHHHHT--HHHHHHHHHHTHHHHHHHHHHHHHHHHHH-GGG--THHHHGGGGGS-S----------HHHHHHHHHTTTT-HHHHHHHHHHHHHS-HHHHGGGHHHHHHGGGGGG-TTS-HHHHHHHHHHHHHHHTT-HHHHHHHHHHHHB-TTSS-----PPPHHHHHH-GGGGG-B-GGGGG-HHHHHHHHHHHHHHHHHHHHHHHHHHHHS-------

Radius of gyration: 22.14 Å; Cα contacts (8 Å, |Δi|>4): 246; chains: 1; bounding box: 65×50×66 Å